Protein AF-A0A6G8FZP2-F1 (afdb_monomer)

Nearest PDB structures (foldseek):
  4nk6-assembly1_A  TM=7.326E-01  e=4.010E-02  Pseudomonas syringae pv. tomato str. DC3000
  4z05-assembly2_B  TM=4.486E-01  e=4.907E-02  Caldicellulosiruptor bescii DSM 6725
  1idk-assembly1_A  TM=5.164E-01  e=2.595E-01  Aspergillus niger
  6tgf-assembly1_E  TM=3.340E-01  e=4.845E+00  Pantoea stewartii subsp. stewartii DC283

Radius of gyration: 15.47 Å; Cα contacts (8 Å, |Δi|>4): 690; chains: 1; bounding box: 37×32×40 Å

pLDDT: mean 96.58, std 5.43, range [53.56, 98.94]

Solvent-accessible surface area (backbone atoms only — not comparable to full-atom values): 9073 Å² total; per-residue (Å²): 122,64,74,40,78,40,70,60,58,71,40,76,49,63,75,45,75,48,94,33,21,36,35,36,44,21,32,46,29,38,40,35,43,30,37,27,15,22,40,36,39,44,30,20,33,43,35,37,41,26,56,22,42,23,36,66,22,52,57,36,29,29,33,36,29,19,81,74,88,33,69,17,30,49,34,37,40,33,44,28,43,35,33,57,68,46,48,52,97,91,37,64,30,26,46,30,35,35,25,10,34,46,34,38,39,41,32,55,24,39,31,38,52,51,74,64,53,96,36,34,45,20,32,33,30,39,37,73,30,58,87,27,32,30,48,32,38,40,31,46,27,38,27,25,7,13,29,18,33,33,33,38,30,38,33,38,63,27,39,43,33,47,28,28,39,37,74,40,58,70,75,45,71,39,46,72,35,90,83,36,41,68,50,46,38,74,24,18,32,58,92,74,66,46,79,40,62,47,67,84,32,94

Secondary structure (DSSP, 8-state):
-EEEEE-SSSEEEEEEE-SSEEEE-SSSEEEEEEEES-EEEES-EEEEEES-EEES-SS-SEEEE--SSS-EEEEEEES-EEE-----TT--B-SEEEESEEEEEEES-EEE--S--TTB-EEEEEES-TT-EEEEEEES-EEESSSEEEEESSEESEEEES-EEESS--S-SEEE-TT--EEEES-EETTT--B--BTTB-

Sequence (202 aa):
MSDLTISGSNVTVQNVRVSGGILVQGSNVTIDHVTAQNVSISSASHVTVRYSDLGGGTEDAIHVTSDRGSMVRDVELRSNYLHDPRPSSDAHYDGTQVRGVDGLTIACSVYDGGPYRSQLNAAIYLEDANGGNSNVTIERNWLLGYGFPIFIDPSSNTTVTGNRLGGDIHWDTCYPNPKSTFRSSGNVWDATGKHVDLCGMG

Mean predicted aligned error: 2.8 Å

Structure (mmCIF, N/CA/C/O backbone):
data_AF-A0A6G8FZP2-F1
#
_entry.id   AF-A0A6G8FZP2-F1
#
loop_
_atom_site.group_PDB
_atom_site.id
_atom_site.type_symbol
_atom_site.label_atom_id
_atom_site.label_alt_id
_atom_site.label_comp_id
_atom_site.label_asym_id
_atom_site.label_entity_id
_atom_site.label_seq_id
_atom_site.pdbx_PDB_ins_code
_atom_site.Cartn_x
_atom_site.Cartn_y
_atom_site.Cartn_z
_atom_site.occupancy
_atom_site.B_iso_or_equiv
_atom_site.auth_seq_id
_atom_site.auth_comp_id
_atom_site.auth_asym_id
_atom_site.auth_atom_id
_atom_site.pdbx_PDB_model_num
ATOM 1 N N . MET A 1 1 ? 13.723 -10.735 -3.908 1.00 57.62 1 MET A N 1
ATOM 2 C CA . MET A 1 1 ? 14.284 -10.687 -5.296 1.00 57.62 1 MET A CA 1
ATOM 3 C C . MET A 1 1 ? 13.134 -10.505 -6.274 1.00 57.62 1 MET A C 1
ATOM 5 O O . MET A 1 1 ? 12.144 -11.215 -6.146 1.00 57.62 1 MET A O 1
ATOM 9 N N . SER A 1 2 ? 13.247 -9.567 -7.218 1.00 75.81 2 SER A N 1
ATOM 10 C CA . SER A 1 2 ? 12.225 -9.350 -8.247 1.00 75.81 2 SER A CA 1
ATOM 11 C C . SER A 1 2 ? 12.448 -10.258 -9.458 1.00 75.81 2 SER A C 1
ATOM 13 O O . SER A 1 2 ? 13.563 -10.368 -9.968 1.00 75.81 2 SER A O 1
ATOM 15 N N . ASP A 1 3 ? 11.368 -10.864 -9.946 1.00 92.06 3 ASP A N 1
ATOM 16 C CA . ASP A 1 3 ? 11.366 -11.677 -11.169 1.00 92.06 3 ASP A CA 1
ATOM 17 C C . ASP A 1 3 ? 11.038 -10.825 -12.405 1.00 92.06 3 ASP A C 1
ATOM 19 O O . ASP A 1 3 ? 11.405 -11.168 -13.529 1.00 92.06 3 ASP A O 1
ATOM 23 N N . LEU A 1 4 ? 10.372 -9.684 -12.201 1.00 97.50 4 LEU A N 1
ATOM 24 C CA . LEU A 1 4 ? 10.090 -8.691 -13.232 1.00 97.50 4 LEU A CA 1
ATOM 25 C C . LEU A 1 4 ? 10.596 -7.319 -12.785 1.00 97.50 4 LEU A C 1
ATOM 27 O O . LEU A 1 4 ? 10.241 -6.839 -11.713 1.00 97.50 4 LEU A O 1
ATOM 31 N N . THR A 1 5 ? 11.387 -6.658 -13.631 1.00 98.38 5 THR A N 1
ATOM 32 C CA . THR A 1 5 ? 11.809 -5.265 -13.427 1.00 98.38 5 THR A CA 1
ATOM 33 C C . THR A 1 5 ? 11.298 -4.390 -14.570 1.00 98.38 5 THR A C 1
ATOM 35 O O . THR A 1 5 ? 11.588 -4.649 -15.736 1.00 98.38 5 THR A O 1
ATOM 38 N N . ILE A 1 6 ? 10.557 -3.337 -14.229 1.00 98.44 6 ILE A N 1
ATOM 39 C CA . ILE A 1 6 ? 9.982 -2.346 -15.140 1.00 98.44 6 ILE A CA 1
ATOM 40 C C . ILE A 1 6 ? 10.785 -1.048 -15.010 1.00 98.44 6 ILE A C 1
ATOM 42 O O . ILE A 1 6 ? 10.491 -0.193 -14.175 1.00 98.44 6 ILE A O 1
ATOM 46 N N . SER A 1 7 ? 11.827 -0.907 -15.828 1.00 97.62 7 SER A N 1
ATOM 47 C CA . SER A 1 7 ? 12.690 0.284 -15.847 1.00 97.62 7 SER A CA 1
ATOM 48 C C . SER A 1 7 ? 12.251 1.358 -16.848 1.00 97.62 7 SER A C 1
ATOM 50 O O . SER A 1 7 ? 12.651 2.513 -16.718 1.00 97.62 7 SER A O 1
ATOM 52 N N . GLY A 1 8 ? 11.441 0.993 -17.845 1.00 97.06 8 GLY A N 1
ATOM 53 C CA . GLY A 1 8 ? 10.885 1.918 -18.834 1.00 97.06 8 GLY A CA 1
ATOM 54 C C . GLY A 1 8 ? 9.588 2.580 -18.367 1.00 97.06 8 GLY A C 1
ATOM 55 O O . GLY A 1 8 ? 8.878 2.043 -17.519 1.00 97.06 8 GLY A O 1
ATOM 56 N N . SER A 1 9 ? 9.268 3.730 -18.958 1.00 98.00 9 SER A N 1
ATOM 57 C CA . SER A 1 9 ? 8.015 4.451 -18.707 1.00 98.00 9 SER A CA 1
ATOM 58 C C . SER A 1 9 ? 6.908 4.057 -19.691 1.00 98.00 9 SER A C 1
ATOM 60 O O . SER A 1 9 ? 7.201 3.610 -20.800 1.00 98.00 9 SER A O 1
ATOM 62 N N . ASN A 1 10 ? 5.646 4.311 -19.330 1.00 98.56 10 ASN A N 1
ATOM 63 C CA . ASN A 1 10 ? 4.453 3.987 -20.133 1.00 98.56 10 ASN A CA 1
ATOM 64 C C . ASN A 1 10 ? 4.283 2.476 -20.354 1.00 98.56 10 ASN A C 1
ATOM 66 O O . ASN A 1 10 ? 4.025 2.014 -21.467 1.00 98.56 10 ASN A O 1
ATOM 70 N N . VAL A 1 11 ? 4.467 1.700 -19.287 1.00 98.75 11 VAL A N 1
ATOM 71 C CA . VAL A 1 11 ? 4.363 0.238 -19.318 1.00 98.75 11 VAL A CA 1
ATOM 72 C C . VAL A 1 11 ? 3.059 -0.196 -18.670 1.00 98.75 11 VAL A C 1
ATOM 74 O O . VAL A 1 11 ? 2.709 0.252 -17.584 1.00 98.75 11 VAL A O 1
ATOM 77 N N . THR A 1 12 ? 2.349 -1.111 -19.320 1.00 98.81 12 THR A N 1
ATOM 78 C CA . THR A 1 12 ? 1.220 -1.821 -18.716 1.00 98.81 12 THR A CA 1
ATOM 79 C C . THR A 1 12 ? 1.554 -3.300 -18.614 1.00 98.81 12 THR A C 1
ATOM 81 O O . THR A 1 12 ? 1.929 -3.924 -19.605 1.00 98.81 12 THR A O 1
ATOM 84 N N . VAL A 1 13 ? 1.406 -3.856 -17.415 1.00 98.69 13 VAL A N 1
ATOM 85 C CA . VAL A 1 13 ? 1.473 -5.292 -17.139 1.00 98.69 13 VAL A CA 1
ATOM 86 C C . VAL A 1 13 ? 0.084 -5.721 -16.700 1.00 98.69 13 VAL A C 1
ATOM 88 O O . VAL A 1 13 ? -0.424 -5.219 -15.698 1.00 98.69 13 VAL A O 1
ATOM 91 N N . GLN A 1 14 ? -0.549 -6.606 -17.470 1.00 98.81 14 GLN A N 1
ATOM 92 C CA . GLN A 1 14 ? -1.955 -6.930 -17.258 1.00 98.81 14 GLN A CA 1
ATOM 93 C C . GLN A 1 14 ? -2.277 -8.398 -17.526 1.00 98.81 14 GLN A C 1
ATOM 95 O O . GLN A 1 14 ? -1.770 -8.959 -18.495 1.00 98.81 14 GLN A O 1
ATOM 100 N N . ASN A 1 15 ? -3.165 -8.985 -16.715 1.00 98.69 15 ASN A N 1
ATOM 101 C CA . ASN A 1 15 ? -3.681 -10.352 -16.878 1.00 98.69 15 ASN A CA 1
ATOM 102 C C . ASN A 1 15 ? -2.576 -11.421 -16.899 1.00 98.69 15 ASN A C 1
ATOM 104 O O . ASN A 1 15 ? -2.593 -12.343 -17.718 1.00 98.69 15 ASN A O 1
ATOM 108 N N . VAL A 1 16 ? -1.589 -11.284 -16.015 1.00 98.50 16 VAL A N 1
ATOM 109 C CA . VAL A 1 16 ? -0.446 -12.202 -15.936 1.00 98.50 16 VAL A CA 1
ATOM 110 C C . VAL A 1 16 ? -0.174 -12.641 -14.506 1.00 98.50 16 VAL A C 1
ATOM 112 O O . VAL A 1 16 ? -0.551 -11.983 -13.539 1.00 98.50 16 VAL A O 1
ATOM 115 N N . ARG A 1 17 ? 0.547 -13.755 -14.386 1.00 98.56 17 ARG A N 1
ATOM 116 C CA . ARG A 1 17 ? 1.154 -14.200 -13.136 1.00 98.56 17 ARG A CA 1
ATOM 117 C C . ARG A 1 17 ? 2.662 -14.000 -13.211 1.00 98.56 17 ARG A C 1
ATOM 119 O O . ARG A 1 17 ? 3.297 -14.497 -14.138 1.00 98.56 17 ARG A O 1
ATOM 126 N N . VAL A 1 18 ? 3.224 -13.329 -12.215 1.00 98.25 18 VAL A N 1
ATOM 127 C CA . VAL A 1 18 ? 4.666 -13.237 -11.971 1.00 98.25 18 VAL A CA 1
ATOM 128 C C . VAL A 1 18 ? 4.991 -14.166 -10.800 1.00 98.25 18 VAL A C 1
ATOM 130 O O . VAL A 1 18 ? 4.286 -14.168 -9.795 1.00 98.25 18 VAL A O 1
ATOM 133 N N . SER A 1 19 ? 6.002 -15.027 -10.940 1.00 95.94 19 SER A N 1
ATOM 134 C CA . SER A 1 19 ? 6.338 -16.034 -9.917 1.00 95.94 19 SER A CA 1
ATOM 135 C C . SER A 1 19 ? 6.866 -15.429 -8.614 1.00 95.94 19 SER A C 1
ATOM 137 O O . SER A 1 19 ? 6.617 -15.993 -7.547 1.00 95.94 19 SER A O 1
ATOM 139 N N . GLY A 1 20 ? 7.561 -14.299 -8.716 1.00 96.50 20 GLY A N 1
ATOM 140 C CA . GLY A 1 20 ? 8.153 -13.549 -7.613 1.00 96.50 20 GLY A CA 1
ATOM 141 C C . GLY A 1 20 ? 7.637 -12.113 -7.543 1.00 96.50 20 GLY A C 1
ATOM 142 O O . GLY A 1 20 ? 6.469 -11.840 -7.831 1.00 96.50 20 GLY A O 1
ATOM 143 N N . GLY A 1 21 ? 8.521 -11.198 -7.143 1.00 97.94 21 GLY A N 1
ATOM 144 C CA . GLY A 1 21 ? 8.208 -9.777 -7.008 1.00 97.94 21 GLY A CA 1
ATOM 145 C C . GLY A 1 21 ? 8.302 -8.989 -8.315 1.00 97.94 21 GLY A C 1
ATOM 146 O O . GLY A 1 21 ? 9.025 -9.365 -9.245 1.00 97.94 21 GLY A O 1
ATOM 147 N N . ILE A 1 22 ? 7.609 -7.855 -8.360 1.00 98.69 22 ILE A N 1
ATOM 148 C CA . ILE A 1 22 ? 7.694 -6.865 -9.438 1.00 98.69 22 ILE A CA 1
ATOM 149 C C . ILE A 1 22 ? 8.390 -5.618 -8.903 1.00 98.69 22 ILE A C 1
ATOM 151 O O . ILE A 1 22 ? 7.957 -5.053 -7.908 1.00 98.69 22 ILE A O 1
ATOM 155 N N . LEU A 1 23 ? 9.433 -5.151 -9.583 1.00 98.69 23 LEU A N 1
ATOM 156 C CA . LEU A 1 23 ? 10.110 -3.892 -9.278 1.00 98.69 23 LEU A CA 1
ATOM 157 C C . LEU A 1 23 ? 9.782 -2.844 -10.344 1.00 98.69 23 LEU A C 1
ATOM 159 O O . LEU A 1 23 ? 10.116 -3.019 -11.513 1.00 98.69 23 LEU A O 1
ATOM 163 N N . VAL A 1 24 ? 9.174 -1.736 -9.938 1.00 98.69 24 VAL A N 1
ATOM 164 C CA . VAL A 1 24 ? 8.838 -0.586 -10.780 1.00 98.69 24 VAL A CA 1
ATOM 165 C C . VAL A 1 24 ? 9.825 0.545 -10.525 1.00 98.69 24 VAL A C 1
ATOM 167 O O . VAL A 1 24 ? 9.985 1.002 -9.396 1.00 98.69 24 VAL A O 1
ATOM 170 N N . GLN A 1 25 ? 10.478 1.003 -11.589 1.00 98.06 25 GLN A N 1
ATOM 171 C CA . GLN A 1 25 ? 11.430 2.118 -11.570 1.00 98.06 25 GLN A CA 1
ATOM 172 C C . GLN A 1 25 ? 11.103 3.195 -12.615 1.00 98.06 25 GLN A C 1
ATOM 174 O O . GLN A 1 25 ? 11.555 4.329 -12.481 1.00 98.06 25 GLN A O 1
ATOM 179 N N . GLY A 1 26 ? 10.360 2.844 -13.669 1.00 97.25 26 GLY A N 1
ATOM 180 C CA . GLY A 1 26 ? 9.858 3.797 -14.660 1.00 97.25 26 GLY A CA 1
ATOM 181 C C . GLY A 1 26 ? 8.553 4.472 -14.231 1.00 97.25 26 GLY A C 1
ATOM 182 O O . GLY A 1 26 ? 7.889 4.027 -13.298 1.00 97.25 26 GLY A O 1
ATOM 183 N N . SER A 1 27 ? 8.169 5.535 -14.938 1.00 97.19 27 SER A N 1
ATOM 184 C CA . SER A 1 27 ? 6.954 6.314 -14.648 1.00 97.19 27 SER A CA 1
ATOM 185 C C . SER A 1 27 ? 5.792 5.958 -15.579 1.00 97.19 27 SER A C 1
ATOM 187 O O . SER A 1 27 ? 6.005 5.401 -16.654 1.00 97.19 27 SER A O 1
ATOM 189 N N . ASN A 1 28 ? 4.559 6.324 -15.223 1.00 98.69 28 ASN A N 1
ATOM 190 C CA . ASN A 1 28 ? 3.349 5.972 -15.984 1.00 98.69 28 ASN A CA 1
ATOM 191 C C . ASN A 1 28 ? 3.227 4.449 -16.150 1.00 98.69 28 ASN A C 1
ATOM 193 O O . ASN A 1 28 ? 3.160 3.931 -17.268 1.00 98.69 28 ASN A O 1
ATOM 197 N N . VAL A 1 29 ? 3.295 3.724 -15.036 1.00 98.88 29 VAL A N 1
ATOM 198 C CA . VAL A 1 29 ? 3.240 2.259 -15.030 1.00 98.88 29 VAL A CA 1
ATOM 199 C C . VAL A 1 29 ? 1.905 1.803 -14.472 1.00 98.88 29 VAL A C 1
ATOM 201 O O . VAL A 1 29 ? 1.447 2.290 -13.444 1.00 98.88 29 VAL A O 1
ATOM 204 N N . THR A 1 30 ? 1.280 0.843 -15.141 1.00 98.94 30 THR A N 1
ATOM 205 C CA . THR A 1 30 ? 0.046 0.212 -14.674 1.00 98.94 30 THR A CA 1
ATOM 206 C C . THR A 1 30 ? 0.267 -1.284 -14.489 1.00 98.94 30 THR A C 1
ATOM 208 O O . THR A 1 30 ? 0.642 -1.980 -15.430 1.00 98.94 30 THR A O 1
ATOM 211 N N . ILE A 1 31 ? 0.016 -1.771 -13.278 1.00 98.88 31 ILE A N 1
ATOM 212 C CA . ILE A 1 31 ? -0.070 -3.188 -12.918 1.00 98.88 31 ILE A CA 1
ATOM 213 C C . ILE A 1 31 ? -1.548 -3.472 -12.647 1.00 98.88 31 ILE A C 1
ATOM 215 O O . ILE A 1 31 ? -2.142 -2.865 -11.756 1.00 98.88 31 ILE A O 1
ATOM 219 N N . ASP A 1 32 ? -2.165 -4.331 -13.454 1.00 98.88 32 ASP A N 1
ATOM 220 C CA . ASP A 1 32 ? -3.622 -4.488 -13.482 1.00 98.88 32 ASP A CA 1
ATOM 221 C C . ASP A 1 32 ? -4.027 -5.959 -13.640 1.00 98.88 32 ASP A C 1
ATOM 223 O O . ASP A 1 32 ? -3.639 -6.602 -14.609 1.00 98.88 32 ASP A O 1
ATOM 227 N N . HIS A 1 33 ? -4.815 -6.515 -12.718 1.00 98.88 33 HIS A N 1
ATOM 228 C CA . HIS A 1 33 ? -5.169 -7.946 -12.737 1.00 98.88 33 HIS A CA 1
ATOM 229 C C . HIS A 1 33 ? -3.929 -8.860 -12.787 1.00 98.88 33 HIS A C 1
ATOM 231 O O . HIS A 1 33 ? -3.808 -9.737 -13.648 1.00 98.88 33 HIS A O 1
ATOM 237 N N . VAL A 1 34 ? -2.971 -8.617 -11.891 1.00 98.88 34 VAL A N 1
ATOM 238 C CA . VAL A 1 34 ? -1.732 -9.397 -11.794 1.00 98.88 34 VAL A CA 1
ATOM 239 C C . VAL A 1 34 ? -1.716 -10.215 -10.511 1.00 98.88 34 VAL A C 1
ATOM 241 O O . VAL A 1 34 ? -2.086 -9.717 -9.454 1.00 98.88 34 VAL A O 1
ATOM 244 N N . THR A 1 35 ? -1.236 -11.454 -10.598 1.00 98.88 35 THR A N 1
ATOM 245 C CA . THR A 1 35 ? -0.842 -12.234 -9.417 1.00 98.88 35 THR A CA 1
ATOM 246 C C . THR A 1 35 ? 0.674 -12.187 -9.260 1.00 98.88 35 THR A C 1
ATOM 248 O O . THR A 1 35 ? 1.386 -12.542 -10.202 1.00 98.88 35 THR A O 1
ATOM 251 N N . ALA A 1 36 ? 1.172 -11.782 -8.095 1.00 98.69 36 ALA A N 1
ATOM 252 C CA . ALA A 1 36 ? 2.602 -11.722 -7.781 1.00 98.69 36 ALA A CA 1
ATOM 253 C C . ALA A 1 36 ? 2.844 -11.949 -6.279 1.00 98.69 36 ALA A C 1
ATOM 255 O O . ALA A 1 36 ? 1.898 -12.028 -5.502 1.00 98.69 36 ALA A O 1
ATOM 256 N N . GLN A 1 37 ? 4.104 -12.057 -5.855 1.00 98.19 37 GLN A N 1
ATOM 257 C CA . GLN A 1 37 ? 4.420 -12.111 -4.419 1.00 98.19 37 GLN A CA 1
ATOM 258 C C . GLN A 1 37 ? 4.375 -10.727 -3.770 1.00 98.19 37 GLN A C 1
ATOM 260 O O . GLN A 1 37 ? 3.868 -10.579 -2.662 1.00 98.19 37 GLN A O 1
ATOM 265 N N . ASN A 1 38 ? 4.911 -9.725 -4.467 1.00 98.50 38 ASN A N 1
ATOM 266 C CA . ASN A 1 38 ? 4.977 -8.346 -4.011 1.00 98.50 38 ASN A CA 1
ATOM 267 C C . ASN A 1 38 ? 5.199 -7.369 -5.175 1.00 98.50 38 ASN A C 1
ATOM 269 O O . ASN A 1 38 ? 5.587 -7.765 -6.280 1.00 98.50 38 ASN A O 1
ATOM 273 N N . VAL A 1 39 ? 4.986 -6.080 -4.912 1.00 98.81 39 VAL A N 1
ATOM 274 C CA . VAL A 1 39 ? 5.312 -4.971 -5.816 1.00 98.81 39 VAL A CA 1
ATOM 275 C C . VAL A 1 39 ? 6.158 -3.934 -5.080 1.00 98.81 39 VAL A C 1
ATOM 277 O O . VAL A 1 39 ? 5.721 -3.349 -4.098 1.00 98.81 39 VAL A O 1
ATOM 280 N N . SER A 1 40 ? 7.345 -3.635 -5.593 1.00 98.69 40 SER A N 1
ATOM 281 C CA . SER A 1 40 ? 8.180 -2.532 -5.118 1.00 98.69 40 SER A CA 1
ATOM 282 C C . SER A 1 40 ? 8.153 -1.376 -6.115 1.00 98.69 40 SER A C 1
ATOM 284 O O . SER A 1 40 ? 8.372 -1.579 -7.306 1.00 98.69 40 SER A O 1
ATOM 286 N N . ILE A 1 41 ? 7.924 -0.155 -5.642 1.00 98.81 41 ILE A N 1
ATOM 287 C CA . ILE A 1 41 ? 7.926 1.085 -6.421 1.00 98.81 41 ILE A CA 1
ATOM 288 C C . ILE A 1 41 ? 9.090 1.935 -5.917 1.00 98.81 41 ILE A C 1
ATOM 290 O O . ILE A 1 41 ? 9.040 2.458 -4.809 1.00 98.81 41 ILE A O 1
ATOM 294 N N . SER A 1 42 ? 10.141 2.063 -6.724 1.00 98.56 42 SER A N 1
ATOM 295 C CA . SER A 1 42 ? 11.393 2.732 -6.355 1.00 98.56 42 SER A CA 1
ATOM 296 C C . SER A 1 42 ? 11.585 3.986 -7.202 1.00 98.56 42 SER A C 1
ATOM 298 O O . SER A 1 42 ? 11.858 3.905 -8.403 1.00 98.56 42 SER A O 1
ATOM 300 N N . SER A 1 43 ? 11.426 5.156 -6.574 1.00 98.25 43 SER A N 1
ATOM 301 C CA . SER A 1 43 ? 11.663 6.480 -7.171 1.00 98.25 43 SER A CA 1
ATOM 302 C C . SER A 1 43 ? 10.910 6.757 -8.490 1.00 98.25 43 SER A C 1
ATOM 304 O O . SER A 1 43 ? 11.320 7.613 -9.278 1.00 98.25 43 SER A O 1
ATOM 306 N N . ALA A 1 44 ? 9.793 6.062 -8.716 1.00 98.31 44 ALA A N 1
ATOM 307 C CA . ALA A 1 44 ? 8.916 6.184 -9.882 1.00 98.31 44 ALA A CA 1
ATOM 308 C C . ALA A 1 44 ? 7.790 7.216 -9.672 1.00 98.31 44 ALA A C 1
ATOM 310 O O . ALA A 1 44 ? 7.556 7.689 -8.562 1.00 98.31 44 ALA A O 1
ATOM 311 N N . SER A 1 45 ? 7.052 7.577 -10.724 1.00 98.44 45 SER A N 1
ATOM 312 C CA . SER A 1 45 ? 5.863 8.438 -10.588 1.00 98.44 45 SER A CA 1
ATOM 313 C C . SER A 1 45 ? 4.711 7.979 -11.473 1.00 98.44 45 SER A C 1
ATOM 315 O O . SER A 1 45 ? 4.957 7.383 -12.522 1.00 98.44 45 SER A O 1
ATOM 317 N N . HIS A 1 46 ? 3.471 8.308 -11.104 1.00 98.75 46 HIS A N 1
ATOM 318 C CA . HIS A 1 46 ? 2.267 7.916 -11.848 1.00 98.75 46 HIS A CA 1
ATOM 319 C C . HIS A 1 46 ? 2.166 6.390 -11.981 1.00 98.75 46 HIS A C 1
ATOM 321 O O . HIS A 1 46 ? 2.137 5.842 -13.086 1.00 98.75 46 HIS A O 1
ATOM 327 N N . VAL A 1 47 ? 2.209 5.693 -10.845 1.00 98.94 47 VAL A N 1
ATOM 328 C CA . VAL A 1 47 ? 2.136 4.227 -10.803 1.00 98.94 47 VAL A CA 1
ATOM 329 C C . VAL A 1 47 ? 0.783 3.804 -10.260 1.00 98.94 47 VAL A C 1
ATOM 331 O O . VAL A 1 47 ? 0.400 4.193 -9.161 1.00 98.94 47 VAL A O 1
ATOM 334 N N . THR A 1 48 ? 0.080 2.965 -11.011 1.00 98.94 48 THR A N 1
ATOM 335 C CA . THR A 1 48 ? -1.178 2.358 -10.577 1.00 98.94 48 THR A CA 1
ATOM 336 C C . THR A 1 48 ? -0.986 0.860 -10.393 1.00 98.94 48 THR A C 1
ATOM 338 O O . THR A 1 48 ? -0.571 0.173 -11.326 1.00 98.94 48 THR A O 1
ATOM 341 N N . VAL A 1 49 ? -1.341 0.344 -9.220 1.00 98.94 49 VAL A N 1
ATOM 342 C CA . VAL A 1 49 ? -1.462 -1.091 -8.941 1.00 98.94 49 VAL A CA 1
ATOM 343 C C . VAL A 1 49 ? -2.910 -1.368 -8.582 1.00 98.94 49 VAL A C 1
ATOM 345 O O . VAL A 1 49 ? -3.405 -0.848 -7.577 1.00 98.94 49 VAL A O 1
ATOM 348 N N . ARG A 1 50 ? -3.608 -2.159 -9.398 1.00 98.94 50 ARG A N 1
ATOM 349 C CA . ARG A 1 50 ? -5.029 -2.421 -9.176 1.00 98.94 50 ARG A CA 1
ATOM 350 C C . ARG A 1 50 ? -5.482 -3.832 -9.503 1.00 98.94 50 ARG A C 1
ATOM 352 O O . ARG A 1 50 ? -4.875 -4.509 -10.334 1.00 98.94 50 ARG A O 1
ATOM 359 N N . TYR A 1 51 ? -6.575 -4.249 -8.863 1.00 98.88 51 TYR A N 1
ATOM 360 C CA . TYR A 1 51 ? -7.209 -5.560 -9.068 1.00 98.88 51 TYR A CA 1
ATOM 361 C C . TYR A 1 51 ? -6.219 -6.729 -8.978 1.00 98.88 51 TYR A C 1
ATOM 363 O O . TYR A 1 51 ? -6.393 -7.744 -9.646 1.00 98.88 51 TYR A O 1
ATOM 371 N N . SER A 1 52 ? -5.142 -6.555 -8.212 1.00 98.88 52 SER A N 1
ATOM 372 C CA . SER A 1 52 ? -4.023 -7.489 -8.167 1.00 98.88 52 SER A CA 1
ATOM 373 C C . SER A 1 52 ? -4.046 -8.313 -6.887 1.00 98.88 52 SER A C 1
ATOM 375 O O . SER A 1 52 ? -4.502 -7.851 -5.841 1.00 98.88 52 SER A O 1
ATOM 377 N N . ASP A 1 53 ? -3.557 -9.538 -7.011 1.00 98.88 53 ASP A N 1
ATOM 378 C CA . ASP A 1 53 ? -3.491 -10.547 -5.962 1.00 98.88 53 ASP A CA 1
ATOM 379 C C . ASP A 1 53 ? -2.026 -10.730 -5.543 1.00 98.88 53 ASP A C 1
ATOM 381 O O . ASP A 1 53 ? -1.201 -11.220 -6.323 1.00 98.88 53 ASP A O 1
ATOM 385 N N . LEU A 1 54 ? -1.682 -10.235 -4.357 1.00 98.81 54 LEU A N 1
ATOM 386 C CA . LEU A 1 54 ? -0.316 -10.121 -3.859 1.00 98.81 54 LEU A CA 1
ATOM 387 C C . LEU A 1 54 ? -0.165 -10.958 -2.590 1.00 98.81 54 LEU A C 1
ATOM 389 O O . LEU A 1 54 ? -0.686 -10.594 -1.537 1.00 98.81 54 LEU A O 1
ATOM 393 N N . GLY A 1 55 ? 0.563 -12.070 -2.661 1.00 97.25 55 GLY A N 1
ATOM 394 C CA . GLY A 1 55 ? 0.668 -12.936 -1.492 1.00 97.25 55 GLY A CA 1
ATOM 395 C C . GLY A 1 55 ? 1.726 -14.022 -1.548 1.00 97.25 55 GLY A C 1
ATOM 396 O O . GLY A 1 55 ? 2.325 -14.321 -2.584 1.00 97.25 55 GLY A O 1
ATOM 397 N N . GLY A 1 56 ? 1.981 -14.623 -0.384 1.00 95.00 56 GLY A N 1
ATOM 398 C CA . GLY A 1 56 ? 2.973 -15.687 -0.218 1.00 95.00 56 GLY A CA 1
ATOM 399 C C . GLY A 1 56 ? 4.436 -15.227 -0.260 1.00 95.00 56 GLY A C 1
ATOM 400 O O . GLY A 1 56 ? 5.323 -16.083 -0.231 1.00 95.00 56 GLY A O 1
ATOM 401 N N . GLY A 1 57 ? 4.687 -13.916 -0.331 1.00 93.94 57 GLY A N 1
ATOM 402 C CA . GLY A 1 57 ? 6.018 -13.308 -0.314 1.00 93.94 57 GLY A CA 1
ATOM 403 C C . GLY A 1 57 ? 6.636 -13.211 1.086 1.00 93.94 57 GLY A C 1
ATOM 404 O O . GLY A 1 57 ? 5.945 -13.277 2.104 1.00 93.94 57 GLY A O 1
ATOM 405 N N . THR A 1 58 ? 7.961 -13.061 1.130 1.00 95.12 58 THR A N 1
ATOM 406 C CA . THR A 1 58 ? 8.746 -12.867 2.367 1.00 95.12 58 THR A CA 1
ATOM 407 C C . THR A 1 58 ? 9.041 -11.394 2.674 1.00 95.12 58 THR A C 1
ATOM 409 O O . THR A 1 58 ? 9.535 -11.092 3.753 1.00 95.12 58 THR A O 1
ATOM 412 N N . GLU A 1 59 ? 8.803 -10.510 1.706 1.00 95.38 59 GLU A N 1
ATOM 413 C CA . GLU A 1 59 ? 8.971 -9.051 1.773 1.00 95.38 59 GLU A CA 1
ATOM 414 C C . GLU A 1 59 ? 7.585 -8.391 1.918 1.00 95.38 59 GLU A C 1
ATOM 416 O O . GLU A 1 59 ? 6.578 -9.082 1.750 1.00 95.38 59 GLU A O 1
ATOM 421 N N . ASP A 1 60 ? 7.522 -7.082 2.184 1.00 98.12 60 ASP A N 1
ATOM 422 C CA . ASP A 1 60 ? 6.260 -6.322 2.174 1.00 98.12 60 ASP A CA 1
ATOM 423 C C . ASP A 1 60 ? 5.491 -6.563 0.870 1.00 98.12 60 ASP A C 1
ATOM 425 O O . ASP A 1 60 ? 6.092 -6.572 -0.212 1.00 98.12 60 ASP A O 1
ATOM 429 N N . ALA A 1 61 ? 4.166 -6.718 0.933 1.00 98.44 61 ALA A N 1
ATOM 430 C CA . ALA A 1 61 ? 3.390 -6.978 -0.283 1.00 98.44 61 ALA A CA 1
ATOM 431 C C . ALA A 1 61 ? 3.439 -5.795 -1.258 1.00 98.44 61 ALA A C 1
ATOM 433 O O . ALA A 1 61 ? 3.528 -5.999 -2.471 1.00 98.44 61 ALA A O 1
ATOM 434 N N . ILE A 1 62 ? 3.423 -4.561 -0.749 1.00 98.88 62 ILE A N 1
ATOM 435 C CA . ILE A 1 62 ? 3.744 -3.372 -1.536 1.00 98.88 62 ILE A CA 1
ATOM 436 C C . ILE A 1 62 ? 4.774 -2.526 -0.790 1.00 98.88 62 ILE A C 1
ATOM 438 O O . ILE A 1 62 ? 4.549 -2.121 0.343 1.00 98.88 62 ILE A O 1
ATOM 442 N N . HIS A 1 63 ? 5.884 -2.204 -1.442 1.00 98.69 63 HIS A N 1
ATOM 443 C CA . HIS A 1 63 ? 6.915 -1.339 -0.875 1.00 98.69 63 HIS A CA 1
ATOM 444 C C . HIS A 1 63 ? 7.102 -0.108 -1.760 1.00 98.69 63 HIS A C 1
ATOM 446 O O . HIS A 1 63 ? 7.497 -0.230 -2.918 1.00 98.69 63 HIS A O 1
ATOM 452 N N . VAL A 1 64 ? 6.826 1.083 -1.242 1.00 98.81 64 VAL A N 1
ATOM 453 C CA . VAL A 1 64 ? 7.006 2.354 -1.953 1.00 98.81 64 VAL A CA 1
ATOM 454 C C . VAL A 1 64 ? 8.190 3.083 -1.343 1.00 98.81 64 VAL A C 1
ATOM 456 O O . VAL A 1 64 ? 8.183 3.351 -0.149 1.00 98.81 64 VAL A O 1
ATOM 459 N N . THR A 1 65 ? 9.202 3.420 -2.138 1.00 98.62 65 THR A N 1
ATOM 460 C CA . THR A 1 65 ? 10.424 4.035 -1.613 1.00 98.62 65 THR A CA 1
ATOM 461 C 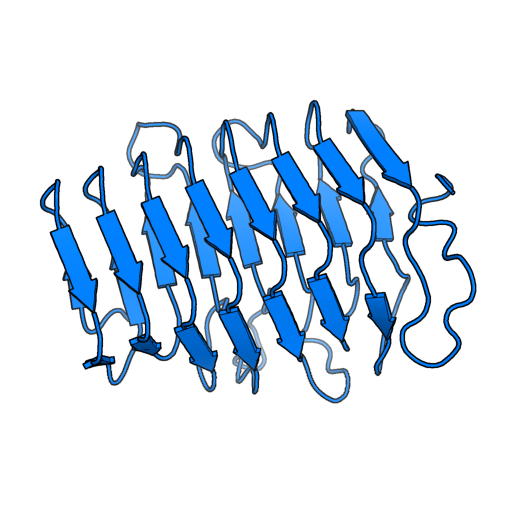C . THR A 1 65 ? 11.041 5.061 -2.557 1.00 98.62 65 THR A C 1
ATOM 463 O O . THR A 1 65 ? 11.088 4.873 -3.773 1.00 98.62 65 THR A O 1
ATOM 466 N N . SER A 1 66 ? 11.530 6.163 -1.993 1.00 98.50 66 SER A N 1
ATOM 467 C CA . SER A 1 66 ? 12.228 7.243 -2.703 1.00 98.50 66 SER A CA 1
ATOM 468 C C . SER A 1 66 ? 13.749 7.133 -2.533 1.00 98.50 66 SER A C 1
ATOM 470 O O . SER A 1 66 ? 14.405 7.978 -1.920 1.00 98.50 66 SER A O 1
ATOM 472 N N . ASP A 1 67 ? 14.335 6.059 -3.052 1.00 97.19 67 ASP A N 1
ATOM 473 C CA . ASP A 1 67 ? 15.712 5.628 -2.776 1.00 97.19 67 ASP A CA 1
ATOM 474 C C . ASP A 1 67 ? 16.719 5.885 -3.914 1.00 97.19 67 ASP A C 1
ATOM 476 O O . ASP A 1 67 ? 17.915 5.644 -3.746 1.00 97.19 67 ASP A O 1
ATOM 480 N N . ARG A 1 68 ? 16.284 6.418 -5.064 1.00 93.69 68 ARG A N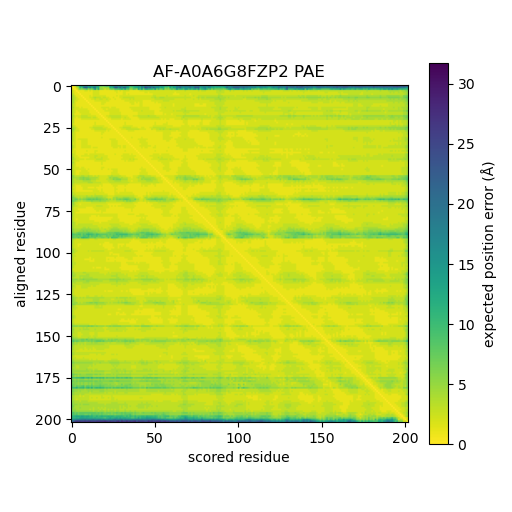 1
ATOM 481 C CA . ARG A 1 68 ? 17.138 6.630 -6.255 1.00 93.69 68 ARG A CA 1
ATOM 482 C C . ARG A 1 68 ? 17.196 8.080 -6.734 1.00 93.69 68 ARG A C 1
ATOM 484 O O . ARG A 1 68 ? 17.353 8.348 -7.922 1.00 93.69 68 ARG A O 1
ATOM 491 N N . GLY A 1 69 ? 17.121 9.026 -5.798 1.00 91.00 69 GLY A N 1
ATOM 492 C CA . GLY A 1 69 ? 17.350 10.453 -6.061 1.00 91.00 69 GLY A CA 1
ATOM 493 C C . GLY A 1 69 ? 16.125 11.232 -6.548 1.00 91.00 69 GLY A C 1
ATOM 494 O O . GLY A 1 69 ? 16.225 12.439 -6.761 1.00 91.00 69 GLY A O 1
ATOM 495 N N . SER A 1 70 ? 14.967 10.580 -6.675 1.00 95.50 70 SER A N 1
ATOM 496 C CA . SER A 1 70 ? 13.676 11.225 -6.922 1.00 95.50 70 SER A CA 1
ATOM 497 C C . SER A 1 70 ? 12.626 10.769 -5.914 1.00 95.50 70 SER A C 1
ATOM 499 O O . SER A 1 70 ? 12.537 9.589 -5.575 1.00 95.50 70 SER A O 1
ATOM 501 N N . MET A 1 71 ? 11.816 11.730 -5.468 1.00 97.81 71 MET A N 1
ATOM 502 C CA . MET A 1 71 ? 10.614 11.472 -4.678 1.00 97.81 71 MET A CA 1
ATOM 503 C C . MET A 1 71 ? 9.581 10.733 -5.537 1.00 97.81 71 MET A C 1
ATOM 505 O O . MET A 1 71 ? 9.302 11.171 -6.660 1.00 97.81 71 MET A O 1
ATOM 509 N N . VAL A 1 72 ? 9.014 9.652 -5.003 1.00 98.75 72 VAL A N 1
ATOM 510 C CA . VAL A 1 72 ? 7.873 8.946 -5.586 1.00 98.75 72 VAL A CA 1
ATOM 511 C C . VAL A 1 72 ? 6.657 9.861 -5.576 1.00 98.75 72 VAL A C 1
ATOM 513 O O . VAL A 1 72 ? 6.406 10.547 -4.586 1.00 98.75 72 VAL A O 1
ATOM 516 N N . ARG A 1 73 ? 5.901 9.881 -6.677 1.00 98.69 73 ARG A N 1
ATOM 517 C CA . ARG A 1 73 ? 4.714 10.735 -6.806 1.00 98.69 73 ARG A CA 1
ATOM 518 C C . ARG A 1 73 ? 3.544 10.049 -7.475 1.00 98.69 73 ARG A C 1
ATOM 520 O O . ARG A 1 73 ? 3.745 9.211 -8.353 1.00 98.69 73 ARG A O 1
ATOM 527 N N . ASP A 1 74 ? 2.347 10.476 -7.102 1.00 98.75 74 ASP A N 1
ATOM 528 C CA . ASP A 1 74 ? 1.093 10.140 -7.778 1.00 98.75 74 ASP A CA 1
ATOM 529 C C . ASP A 1 74 ? 0.903 8.622 -7.936 1.00 98.75 74 ASP A C 1
ATOM 531 O O . ASP A 1 74 ? 0.825 8.081 -9.040 1.00 98.75 74 ASP A O 1
ATOM 535 N N . VAL A 1 75 ? 0.889 7.914 -6.807 1.00 98.94 75 VAL A N 1
ATOM 536 C CA . VAL A 1 75 ? 0.693 6.460 -6.758 1.00 98.94 75 VAL A CA 1
ATOM 537 C C . VAL A 1 75 ? -0.750 6.131 -6.382 1.00 98.94 75 VAL A C 1
ATOM 539 O O . VAL A 1 75 ? -1.291 6.672 -5.419 1.00 98.94 75 VAL A O 1
ATOM 542 N N . GLU A 1 76 ? -1.366 5.200 -7.108 1.00 98.94 76 GLU A N 1
ATOM 543 C CA . GLU A 1 76 ? -2.682 4.641 -6.785 1.00 98.94 76 GLU A CA 1
ATOM 544 C C . GLU A 1 76 ? -2.565 3.132 -6.546 1.00 98.94 76 GLU A C 1
ATOM 546 O O . GLU A 1 76 ? -2.237 2.367 -7.452 1.00 98.94 76 GLU A O 1
ATOM 551 N N . LEU A 1 77 ? -2.875 2.694 -5.328 1.00 98.94 77 LEU A N 1
ATOM 552 C CA . LEU A 1 77 ? -3.003 1.293 -4.946 1.00 98.94 77 LEU A CA 1
ATOM 553 C C . LEU A 1 77 ? -4.486 1.023 -4.690 1.00 98.94 77 LEU A C 1
ATOM 555 O O . LEU A 1 77 ? -5.041 1.500 -3.699 1.00 98.94 77 LEU A O 1
ATOM 559 N N . ARG A 1 78 ? -5.166 0.303 -5.588 1.00 98.88 78 ARG A N 1
ATOM 560 C CA . ARG A 1 78 ? -6.624 0.177 -5.508 1.00 98.88 78 ARG A CA 1
ATOM 561 C C . ARG A 1 78 ? -7.178 -1.206 -5.795 1.00 98.88 78 ARG A C 1
ATOM 563 O O . ARG A 1 78 ? -6.878 -1.805 -6.816 1.00 98.88 78 ARG A O 1
ATOM 570 N N . SER A 1 79 ? -8.123 -1.651 -4.970 1.00 98.88 79 SER A N 1
ATOM 571 C CA . SER A 1 79 ? -8.831 -2.918 -5.184 1.00 98.88 79 SER A CA 1
ATOM 572 C C . SER A 1 79 ? -7.893 -4.118 -5.295 1.00 98.88 79 SER A C 1
ATOM 574 O O . SER A 1 79 ? -8.141 -5.022 -6.083 1.00 98.88 79 SER A O 1
ATOM 576 N N . ASN A 1 80 ? -6.817 -4.113 -4.511 1.00 98.94 80 ASN A N 1
ATOM 577 C CA . ASN A 1 80 ? -5.882 -5.228 -4.424 1.00 98.94 80 ASN A CA 1
ATOM 578 C C . ASN A 1 80 ? -6.251 -6.150 -3.256 1.00 98.94 80 ASN A C 1
ATOM 580 O O . ASN A 1 80 ? -6.882 -5.711 -2.290 1.00 98.94 80 ASN A O 1
ATOM 584 N N . TYR A 1 81 ? -5.833 -7.409 -3.339 1.00 98.94 81 TYR A N 1
ATOM 585 C CA . TYR A 1 81 ? -5.870 -8.356 -2.232 1.00 98.94 81 TYR A CA 1
ATOM 586 C C . TYR A 1 81 ? -4.439 -8.697 -1.830 1.00 98.94 81 TYR A C 1
ATOM 588 O O . TYR A 1 81 ? -3.672 -9.196 -2.645 1.00 98.94 81 TYR A O 1
ATOM 596 N N . LEU A 1 82 ? -4.067 -8.354 -0.600 1.00 98.88 82 LEU A N 1
ATOM 597 C CA . LEU A 1 82 ? -2.745 -8.587 -0.034 1.00 98.88 82 LEU A CA 1
ATOM 598 C C . LEU A 1 82 ? -2.892 -9.631 1.067 1.00 98.88 82 LEU A C 1
ATOM 600 O O . LEU A 1 82 ? -3.593 -9.360 2.043 1.00 98.88 82 LEU A O 1
ATOM 604 N N . HIS A 1 83 ? -2.281 -10.804 0.917 1.00 98.62 83 HIS A N 1
ATOM 605 C CA . HIS A 1 83 ? -2.590 -11.939 1.788 1.00 98.62 83 HIS A CA 1
ATOM 606 C C . HIS A 1 83 ? -1.432 -12.922 1.992 1.00 98.62 83 HIS A C 1
ATOM 608 O O . HIS A 1 83 ? -0.407 -12.879 1.313 1.00 98.62 83 HIS A O 1
ATOM 614 N N . ASP A 1 84 ? -1.614 -13.838 2.946 1.00 97.81 84 ASP A N 1
ATOM 615 C CA . ASP A 1 84 ? -0.674 -14.916 3.270 1.00 97.81 84 ASP A CA 1
ATOM 616 C C . ASP A 1 84 ? 0.792 -14.456 3.367 1.00 97.81 84 ASP A C 1
ATOM 618 O O . ASP A 1 84 ? 1.656 -15.028 2.688 1.00 97.81 84 ASP A O 1
ATOM 622 N N . PRO A 1 85 ? 1.116 -13.446 4.200 1.00 97.25 85 PRO A N 1
ATOM 623 C CA . PRO A 1 85 ? 2.504 -13.055 4.410 1.00 97.25 85 PRO A CA 1
ATOM 624 C C . PRO A 1 85 ? 3.353 -14.260 4.824 1.00 97.25 85 PRO A C 1
ATOM 626 O O . PRO A 1 85 ? 2.881 -15.161 5.528 1.00 97.25 85 PRO A O 1
ATOM 629 N N . ARG A 1 86 ? 4.628 -14.292 4.431 1.00 96.56 86 ARG A N 1
ATOM 630 C CA . ARG A 1 86 ? 5.598 -15.321 4.854 1.00 96.56 86 ARG A CA 1
ATOM 631 C C . ARG A 1 86 ? 6.969 -14.725 5.214 1.00 96.56 86 ARG A C 1
ATOM 633 O O . ARG A 1 86 ? 7.974 -15.255 4.745 1.00 96.56 86 ARG A O 1
ATOM 640 N N . PRO A 1 87 ? 7.054 -13.649 6.025 1.00 95.44 87 PRO A N 1
ATOM 641 C CA . PRO A 1 87 ? 8.336 -13.088 6.440 1.00 95.44 87 PRO A CA 1
ATOM 642 C C . PRO A 1 87 ? 9.211 -14.128 7.137 1.00 95.44 87 PRO A C 1
ATOM 644 O O . PRO A 1 87 ? 8.714 -15.021 7.834 1.00 95.44 87 PRO A O 1
ATOM 647 N N . SER A 1 88 ? 10.526 -13.988 6.968 1.00 93.69 88 SER A N 1
ATOM 648 C CA . SER A 1 88 ? 11.501 -14.736 7.759 1.00 93.69 88 SER A CA 1
ATOM 649 C C . SER A 1 88 ? 11.435 -14.324 9.231 1.00 93.69 88 SER A C 1
ATOM 651 O O . SER A 1 88 ? 10.884 -13.286 9.591 1.00 93.69 88 SER A O 1
ATOM 653 N N . SER A 1 89 ? 11.996 -15.148 10.118 1.00 91.75 89 SER A N 1
ATOM 654 C CA . SER A 1 89 ? 11.903 -14.938 11.569 1.00 91.75 89 SER A CA 1
ATOM 655 C C . SER A 1 89 ? 12.521 -13.627 12.062 1.00 91.75 89 SER A C 1
ATOM 657 O O . SER A 1 89 ? 12.136 -13.149 13.126 1.00 91.75 89 SER A O 1
ATOM 659 N N . ASP A 1 90 ? 13.485 -13.092 11.316 1.00 89.62 90 ASP A N 1
ATOM 660 C CA . ASP A 1 90 ? 14.258 -11.879 11.585 1.00 89.62 90 ASP A CA 1
ATOM 661 C C . ASP A 1 90 ? 13.772 -10.648 10.799 1.00 89.62 90 ASP A C 1
ATOM 663 O O . ASP A 1 90 ? 14.335 -9.566 10.959 1.00 89.62 90 ASP A O 1
ATOM 667 N N . ALA A 1 91 ? 12.732 -10.797 9.975 1.00 91.12 91 ALA A N 1
ATOM 668 C CA . ALA A 1 91 ? 12.136 -9.711 9.209 1.00 91.12 91 ALA A CA 1
ATOM 669 C C . ALA A 1 91 ? 10.866 -9.178 9.884 1.00 91.12 91 ALA A C 1
ATOM 671 O O . ALA A 1 91 ? 10.177 -9.894 10.614 1.00 91.12 91 ALA A O 1
ATOM 672 N N . HIS A 1 92 ? 10.531 -7.924 9.594 1.00 92.12 92 HIS A N 1
ATOM 673 C CA . HIS A 1 92 ? 9.156 -7.452 9.719 1.00 92.12 92 HIS A CA 1
ATOM 674 C C . HIS A 1 92 ? 8.481 -7.500 8.345 1.00 92.12 92 HIS A C 1
ATOM 676 O O . HIS A 1 92 ? 9.150 -7.596 7.318 1.00 92.12 92 HIS A O 1
ATOM 682 N N . TYR A 1 93 ? 7.157 -7.475 8.355 1.00 97.81 93 TYR A N 1
ATOM 683 C CA . TYR A 1 93 ? 6.311 -7.414 7.179 1.00 97.81 93 TYR A CA 1
ATOM 684 C C . TYR A 1 93 ? 5.254 -6.347 7.398 1.00 97.81 93 TYR A C 1
ATOM 686 O O . TYR A 1 93 ? 4.520 -6.395 8.395 1.00 97.81 93 TYR A O 1
ATOM 694 N N . ASP A 1 94 ? 5.144 -5.463 6.420 1.00 98.56 94 ASP A N 1
ATOM 695 C CA . ASP A 1 94 ? 4.013 -4.578 6.252 1.00 98.56 94 ASP A CA 1
ATOM 696 C C . ASP A 1 94 ? 3.202 -4.988 5.020 1.00 98.56 94 ASP A C 1
ATOM 698 O O . ASP A 1 94 ? 3.732 -5.439 4.003 1.00 98.56 94 ASP A O 1
ATOM 702 N N . GLY A 1 95 ? 1.884 -4.809 5.073 1.00 98.62 95 GLY A N 1
ATOM 703 C CA . GLY A 1 95 ? 1.077 -4.966 3.865 1.00 98.62 95 GLY A CA 1
ATOM 704 C C . GLY A 1 95 ? 1.478 -3.927 2.813 1.00 98.62 95 GLY A C 1
ATOM 705 O O . GLY A 1 95 ? 1.738 -4.246 1.653 1.00 98.62 95 GLY A O 1
ATOM 706 N N . THR A 1 96 ? 1.576 -2.665 3.223 1.00 98.88 96 THR A N 1
ATOM 707 C CA . THR A 1 96 ? 2.182 -1.596 2.433 1.00 98.88 96 THR A CA 1
ATOM 708 C C . THR A 1 96 ? 3.121 -0.766 3.294 1.00 98.88 96 THR A C 1
ATOM 710 O O . THR A 1 96 ? 2.650 -0.054 4.178 1.00 98.88 96 THR A O 1
ATOM 713 N N . GLN A 1 97 ? 4.420 -0.806 3.001 1.00 98.75 97 GLN A N 1
ATOM 714 C CA . GLN A 1 97 ? 5.402 0.109 3.584 1.00 98.75 97 GLN A CA 1
ATOM 715 C C . GLN A 1 97 ? 5.674 1.267 2.623 1.00 98.75 97 GLN A C 1
ATOM 717 O O . GLN A 1 97 ? 5.837 1.070 1.416 1.00 98.75 97 GLN A O 1
ATOM 722 N N . VAL A 1 98 ? 5.722 2.486 3.155 1.00 98.81 98 VAL A N 1
ATOM 723 C CA . VAL A 1 98 ? 5.933 3.715 2.389 1.00 98.81 98 VAL A CA 1
ATOM 724 C C . VAL A 1 98 ? 7.052 4.526 3.024 1.00 98.81 98 VAL A C 1
ATOM 726 O O . VAL A 1 98 ? 6.958 4.958 4.170 1.00 98.81 98 VAL A O 1
ATOM 729 N N . ARG A 1 99 ? 8.103 4.747 2.242 1.00 98.50 99 ARG A N 1
ATOM 730 C CA . ARG A 1 99 ? 9.342 5.426 2.614 1.00 98.50 99 ARG A CA 1
ATOM 731 C C . ARG A 1 99 ? 9.581 6.570 1.635 1.00 98.50 99 ARG A C 1
ATOM 733 O O . ARG A 1 99 ? 10.353 6.450 0.683 1.00 98.50 99 ARG A O 1
ATOM 740 N N . GLY A 1 100 ? 8.864 7.671 1.829 1.00 98.38 100 GLY A N 1
ATOM 741 C CA . GLY A 1 100 ? 8.957 8.853 0.978 1.00 98.38 100 GLY A CA 1
ATOM 742 C C . GLY A 1 100 ? 8.001 8.796 -0.210 1.00 98.38 100 GLY A C 1
ATOM 743 O O . GLY A 1 100 ? 8.251 8.075 -1.180 1.00 98.38 100 GLY A O 1
ATOM 744 N N . VAL A 1 101 ? 6.932 9.590 -0.156 1.00 98.75 101 VAL A N 1
ATOM 745 C CA . VAL A 1 101 ? 5.976 9.771 -1.257 1.00 98.75 101 VAL A CA 1
ATOM 746 C C . VAL A 1 101 ? 5.299 11.134 -1.165 1.00 98.75 101 VAL A C 1
ATOM 748 O O . VAL A 1 101 ? 5.042 11.628 -0.068 1.00 98.75 101 VAL A O 1
ATOM 751 N N . ASP A 1 102 ? 4.949 11.708 -2.312 1.00 98.75 102 ASP A N 1
ATOM 752 C CA . ASP A 1 102 ? 4.056 12.859 -2.408 1.00 98.75 102 ASP A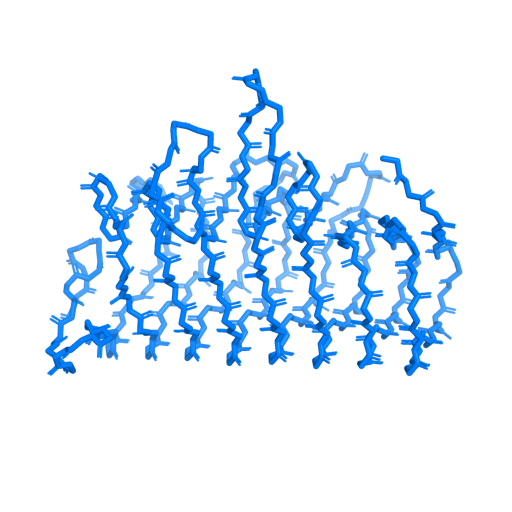 CA 1
ATOM 753 C C . ASP A 1 102 ? 2.892 12.544 -3.358 1.00 98.75 102 ASP A C 1
ATOM 755 O O . ASP A 1 102 ? 3.083 12.423 -4.568 1.00 98.75 102 ASP A O 1
ATOM 759 N N . GLY A 1 103 ? 1.690 12.363 -2.805 1.00 98.75 103 GLY A N 1
ATOM 760 C CA . GLY A 1 103 ? 0.513 11.934 -3.563 1.00 98.75 103 GLY A CA 1
ATOM 761 C C . GLY A 1 103 ? 0.403 10.411 -3.637 1.00 98.75 103 GLY A C 1
ATOM 762 O O . GLY A 1 103 ? 0.851 9.781 -4.592 1.00 98.75 103 GLY A O 1
ATOM 763 N N . LEU A 1 104 ? -0.225 9.810 -2.627 1.00 98.94 104 LEU A N 1
ATOM 764 C CA . LEU A 1 104 ? -0.508 8.373 -2.574 1.00 98.94 104 LEU A CA 1
ATOM 765 C C . LEU A 1 104 ? -1.978 8.152 -2.239 1.00 98.94 104 LEU A C 1
ATOM 767 O O . LEU A 1 104 ? -2.482 8.702 -1.265 1.00 98.94 104 LEU A O 1
ATOM 771 N N . THR A 1 105 ? -2.655 7.305 -3.006 1.00 98.94 105 THR A N 1
ATOM 772 C CA . THR A 1 105 ? -3.998 6.817 -2.679 1.00 98.94 105 THR A CA 1
ATOM 773 C C . THR A 1 105 ? -3.970 5.308 -2.491 1.00 98.94 105 THR A C 1
ATOM 775 O O . THR A 1 105 ? -3.574 4.583 -3.398 1.00 98.94 105 THR A O 1
ATOM 778 N N . ILE A 1 106 ? -4.427 4.836 -1.333 1.00 98.94 106 ILE A N 1
ATOM 779 C CA . ILE A 1 106 ? -4.655 3.424 -1.017 1.00 98.94 106 ILE A CA 1
ATOM 780 C C . ILE A 1 106 ? -6.153 3.236 -0.804 1.00 98.94 106 ILE A C 1
ATOM 782 O O . ILE A 1 106 ? -6.697 3.707 0.198 1.00 98.94 106 ILE A O 1
ATOM 786 N N . ALA A 1 107 ? -6.833 2.573 -1.738 1.00 98.94 107 ALA A N 1
ATOM 787 C CA . ALA A 1 107 ? -8.290 2.527 -1.737 1.00 98.94 107 ALA A CA 1
ATOM 788 C C . ALA A 1 107 ? -8.891 1.146 -2.003 1.00 98.94 107 ALA A C 1
ATOM 790 O O . ALA A 1 107 ? -8.415 0.387 -2.845 1.00 98.94 107 ALA A O 1
ATOM 791 N N . CYS A 1 108 ? -10.025 0.858 -1.361 1.00 98.88 108 CYS A N 1
ATOM 792 C CA . CYS A 1 108 ? -10.880 -0.294 -1.675 1.00 98.88 108 CYS A CA 1
ATOM 793 C C . CYS A 1 108 ? -10.155 -1.654 -1.711 1.00 98.88 108 CYS A C 1
ATOM 795 O O . CYS A 1 108 ? -10.591 -2.538 -2.446 1.00 98.88 108 CYS A O 1
ATOM 797 N N . SER A 1 109 ? -9.047 -1.806 -0.985 1.00 98.94 109 SER A N 1
ATOM 798 C CA . SER A 1 109 ? -8.209 -3.009 -0.984 1.00 98.94 109 SER A CA 1
ATOM 799 C C . SER A 1 109 ? -8.416 -3.822 0.292 1.00 98.94 109 SER A C 1
ATOM 801 O O . SER A 1 109 ? -8.899 -3.306 1.302 1.00 98.94 109 SER A O 1
ATOM 803 N N . VAL A 1 110 ? -8.055 -5.100 0.245 1.00 98.94 110 VAL A N 1
ATOM 804 C CA . VAL A 1 110 ? -8.087 -6.004 1.396 1.00 98.94 110 VAL A CA 1
ATOM 805 C C . VAL A 1 110 ? -6.656 -6.351 1.777 1.00 98.94 110 VAL A C 1
ATOM 807 O O . VAL A 1 110 ? -5.892 -6.842 0.953 1.00 98.94 110 VAL A O 1
ATOM 810 N N . TYR A 1 111 ? -6.319 -6.094 3.032 1.00 98.88 111 TYR A N 1
ATOM 811 C CA . TYR A 1 111 ? -5.058 -6.428 3.668 1.00 98.88 111 TYR A CA 1
ATOM 812 C C . TYR A 1 111 ? -5.343 -7.510 4.700 1.00 98.88 111 TYR A C 1
ATOM 814 O O . TYR A 1 111 ? -5.946 -7.224 5.731 1.00 98.88 111 TYR A O 1
ATOM 822 N N . ASP A 1 112 ? -4.925 -8.737 4.425 1.00 98.62 112 ASP A N 1
ATOM 823 C CA . ASP A 1 112 ? -5.184 -9.905 5.259 1.00 98.62 112 ASP A CA 1
ATOM 824 C C . ASP A 1 112 ? -3.867 -10.487 5.777 1.00 98.62 112 ASP A C 1
ATOM 826 O O . ASP A 1 112 ? -3.155 -11.223 5.093 1.00 98.62 112 ASP A O 1
ATOM 830 N N . GLY A 1 113 ? -3.513 -10.114 7.005 1.00 97.69 113 GLY A N 1
ATOM 831 C CA . GLY A 1 113 ? -2.334 -10.640 7.684 1.00 97.69 113 GLY A CA 1
ATOM 832 C C . GLY A 1 113 ? -2.524 -12.059 8.232 1.00 97.69 113 GLY A C 1
ATOM 833 O O . GLY A 1 113 ? -1.536 -12.695 8.601 1.00 97.69 113 GLY A O 1
ATOM 834 N N . GLY A 1 114 ? -3.763 -12.565 8.296 1.00 97.38 114 GLY A N 1
ATOM 835 C CA . GLY A 1 114 ? -4.106 -13.763 9.060 1.00 97.38 114 GLY A CA 1
ATOM 836 C C . GLY A 1 114 ? -3.938 -13.580 10.581 1.00 97.38 114 GLY A C 1
ATOM 837 O O . GLY A 1 114 ? -3.959 -12.451 11.081 1.00 97.38 114 GLY A O 1
ATOM 838 N N . PRO A 1 115 ? -3.791 -14.683 11.346 1.00 97.00 115 PRO A N 1
ATOM 839 C CA . PRO A 1 115 ? -3.473 -14.628 12.772 1.00 97.00 115 PRO A CA 1
ATOM 840 C C . PRO A 1 115 ? -2.159 -13.892 13.032 1.00 97.00 115 PRO A C 1
ATOM 842 O O . PRO A 1 115 ? -1.176 -14.075 12.306 1.00 97.00 115 PRO A O 1
ATOM 845 N N . TYR A 1 116 ? -2.122 -13.097 14.097 1.00 97.00 116 TYR A N 1
ATOM 846 C CA . TYR A 1 116 ? -0.953 -12.307 14.429 1.00 97.00 116 TYR A CA 1
ATOM 847 C C . TYR A 1 116 ? 0.254 -13.191 14.760 1.00 97.00 116 TYR A C 1
ATOM 849 O O . TYR A 1 116 ? 0.172 -14.222 15.432 1.00 97.00 116 TYR A O 1
ATOM 857 N N . ARG A 1 117 ? 1.419 -12.720 14.325 1.00 95.31 117 ARG A N 1
ATOM 858 C CA . ARG A 1 117 ? 2.741 -13.171 14.762 1.00 95.31 117 ARG A CA 1
ATOM 859 C C . ARG A 1 117 ? 3.673 -11.968 14.781 1.00 95.31 117 ARG A C 1
ATOM 861 O O . ARG A 1 117 ? 3.431 -11.000 14.068 1.00 95.31 117 ARG A O 1
ATOM 868 N N . SER A 1 118 ? 4.759 -12.049 15.546 1.00 95.88 118 SER A N 1
ATOM 869 C CA . SER A 1 118 ? 5.637 -10.907 15.847 1.00 95.88 118 SER A CA 1
ATOM 870 C C . SER A 1 118 ? 6.261 -10.211 14.633 1.00 95.88 118 SER A C 1
ATOM 872 O O . SER A 1 118 ? 6.728 -9.087 14.765 1.00 95.88 118 SER A O 1
ATOM 874 N N . GLN A 1 119 ? 6.303 -10.867 13.472 1.00 97.38 119 GLN A N 1
ATOM 875 C CA . GLN A 1 119 ? 6.792 -10.274 12.227 1.00 97.38 119 GLN A CA 1
ATOM 876 C C . GLN A 1 119 ? 5.766 -9.347 11.554 1.00 97.38 119 GLN A C 1
ATOM 878 O O . GLN A 1 119 ? 6.151 -8.554 10.706 1.00 97.38 119 GLN A O 1
ATOM 883 N N . LEU A 1 120 ? 4.470 -9.456 11.867 1.00 97.81 120 LEU A N 1
ATOM 884 C CA . LEU A 1 120 ? 3.425 -8.652 11.226 1.00 97.81 120 LEU A CA 1
ATOM 885 C C . LEU A 1 120 ? 3.335 -7.286 11.902 1.00 97.81 120 LEU A C 1
ATOM 887 O O . LEU A 1 120 ? 2.671 -7.141 12.926 1.00 97.81 120 LEU A O 1
ATOM 891 N N . ASN A 1 121 ? 3.998 -6.292 11.322 1.00 98.00 121 ASN A N 1
ATOM 892 C CA . ASN A 1 121 ? 4.083 -4.963 11.906 1.00 98.00 121 ASN A CA 1
ATOM 893 C C . ASN A 1 121 ? 2.807 -4.164 11.628 1.00 98.00 121 ASN A C 1
ATOM 895 O O . ASN A 1 121 ? 1.992 -3.998 12.541 1.00 98.00 121 ASN A O 1
ATOM 899 N N . ALA A 1 122 ? 2.586 -3.739 10.380 1.00 98.38 122 ALA A N 1
ATOM 900 C CA . ALA A 1 122 ? 1.403 -2.965 10.038 1.00 98.38 122 ALA A CA 1
ATOM 901 C C . ALA A 1 122 ? 0.729 -3.350 8.720 1.00 98.38 122 ALA A C 1
ATOM 903 O O . ALA A 1 122 ? 1.363 -3.836 7.788 1.00 98.38 122 ALA A O 1
ATOM 904 N N . ALA A 1 123 ? -0.579 -3.099 8.605 1.00 98.69 123 ALA A N 1
ATOM 905 C CA . ALA A 1 123 ? -1.232 -3.242 7.302 1.00 98.69 123 ALA A CA 1
ATOM 906 C C . ALA A 1 123 ? -0.746 -2.135 6.357 1.00 98.69 123 ALA A C 1
ATOM 908 O O . ALA A 1 123 ? -0.387 -2.412 5.215 1.00 98.69 123 ALA A O 1
ATOM 909 N N . ILE A 1 124 ? -0.683 -0.894 6.849 1.00 98.81 124 ILE A N 1
ATOM 910 C CA . ILE A 1 124 ? -0.110 0.252 6.138 1.00 98.81 124 ILE A CA 1
ATOM 911 C C . ILE A 1 124 ? 0.835 0.998 7.082 1.00 98.81 124 ILE A C 1
ATOM 913 O O . ILE A 1 124 ? 0.395 1.487 8.126 1.00 98.81 124 ILE A O 1
ATOM 917 N N . TYR A 1 125 ? 2.104 1.124 6.692 1.00 98.69 125 TYR A N 1
ATOM 918 C CA . TYR A 1 125 ? 3.133 1.866 7.416 1.00 98.69 125 TYR A CA 1
ATOM 919 C C . TYR A 1 125 ? 3.672 3.030 6.578 1.00 98.69 125 TYR A C 1
ATOM 921 O O . TYR A 1 125 ? 4.234 2.833 5.504 1.00 98.69 125 TYR A O 1
ATOM 929 N N . LEU A 1 126 ? 3.503 4.252 7.082 1.00 98.56 126 LEU A N 1
ATOM 930 C CA . LEU A 1 126 ? 4.118 5.467 6.554 1.00 98.56 126 LEU A CA 1
ATOM 931 C C . LEU A 1 126 ? 5.346 5.797 7.418 1.00 98.56 126 LEU A C 1
ATOM 933 O O . LEU A 1 126 ? 5.173 6.344 8.503 1.00 98.56 126 LEU A O 1
ATOM 937 N N . GLU A 1 127 ? 6.552 5.454 6.963 1.00 98.00 127 GLU A N 1
ATOM 938 C CA . GLU A 1 127 ? 7.822 5.618 7.697 1.00 98.00 127 GLU A CA 1
ATOM 939 C C . GLU A 1 127 ? 8.499 6.972 7.407 1.00 98.00 127 GLU A C 1
ATOM 941 O O . GLU A 1 127 ? 8.442 7.473 6.277 1.00 98.00 127 GLU A O 1
ATOM 946 N N . ASP A 1 128 ? 9.213 7.527 8.398 1.00 96.56 128 ASP A N 1
ATOM 947 C CA . ASP A 1 128 ? 9.939 8.806 8.332 1.00 96.56 128 ASP A CA 1
ATOM 948 C C . ASP A 1 128 ? 11.259 8.629 7.585 1.00 96.56 128 ASP A C 1
ATOM 950 O O . ASP A 1 128 ? 12.361 8.737 8.129 1.00 96.56 128 ASP A O 1
ATOM 954 N N . ALA A 1 129 ? 11.145 8.270 6.318 1.00 97.06 129 ALA A N 1
ATOM 955 C CA . ALA A 1 129 ? 12.270 7.928 5.481 1.00 97.06 129 ALA A CA 1
ATOM 956 C C . ALA A 1 129 ? 12.180 8.654 4.142 1.00 97.06 129 ALA A C 1
ATOM 958 O O . ALA A 1 129 ? 11.114 9.068 3.685 1.00 97.06 129 ALA A O 1
ATOM 959 N N . ASN A 1 130 ? 13.343 8.833 3.515 1.00 97.69 130 ASN A N 1
ATOM 960 C CA . ASN A 1 130 ? 13.469 9.311 2.138 1.00 97.69 130 ASN A CA 1
ATOM 961 C C . ASN A 1 130 ? 12.717 10.627 1.822 1.00 97.69 130 ASN A C 1
ATOM 963 O O . ASN A 1 130 ? 12.217 10.820 0.716 1.00 97.69 130 ASN A O 1
ATOM 967 N N . GLY A 1 131 ? 12.674 11.555 2.783 1.00 94.88 131 GLY A N 1
ATOM 968 C CA . GLY A 1 131 ? 12.005 12.855 2.640 1.00 94.88 131 GLY A CA 1
ATOM 969 C C . GLY A 1 131 ? 10.584 12.909 3.207 1.00 94.88 131 GLY A C 1
ATOM 970 O O . GLY A 1 131 ? 9.989 13.986 3.195 1.00 94.88 131 GLY A O 1
ATOM 971 N N . GLY A 1 132 ? 10.080 11.796 3.746 1.00 96.44 132 GLY A N 1
ATOM 972 C CA . GLY A 1 132 ? 8.797 11.710 4.436 1.00 96.44 132 GLY A CA 1
ATOM 973 C C . GLY A 1 132 ? 7.600 11.584 3.495 1.00 96.44 132 GLY A C 1
ATOM 974 O O . GLY A 1 132 ? 7.713 11.663 2.272 1.00 96.44 132 GLY A O 1
ATOM 975 N N . ASN A 1 133 ? 6.427 11.372 4.088 1.00 98.44 133 ASN A N 1
ATOM 976 C CA . ASN A 1 133 ? 5.199 11.072 3.354 1.00 98.44 133 ASN A CA 1
ATOM 977 C C . ASN A 1 133 ? 4.251 12.280 3.378 1.00 98.44 133 ASN A C 1
ATOM 979 O O . ASN A 1 133 ? 3.920 12.779 4.461 1.00 98.44 133 ASN A O 1
ATOM 983 N N . SER A 1 134 ? 3.767 12.727 2.220 1.00 98.50 134 SER A N 1
ATOM 984 C CA . SER A 1 134 ? 2.804 13.825 2.093 1.00 98.50 134 SER A CA 1
ATOM 985 C C . SER A 1 134 ? 1.647 13.496 1.157 1.00 98.50 134 SER A C 1
ATOM 987 O O . SER A 1 134 ? 1.787 12.727 0.207 1.00 98.50 134 SER A O 1
ATOM 989 N N . ASN A 1 135 ? 0.495 14.124 1.412 1.00 98.56 135 ASN A N 1
ATOM 990 C CA . ASN A 1 135 ? -0.691 14.032 0.555 1.00 98.56 135 ASN A CA 1
ATOM 991 C C . ASN A 1 135 ? -1.151 12.574 0.361 1.00 98.56 135 ASN A C 1
ATOM 993 O O . ASN A 1 135 ? -1.328 12.099 -0.762 1.00 98.56 135 ASN A O 1
ATOM 997 N N . VAL A 1 136 ? -1.314 11.856 1.475 1.00 98.75 136 VAL A N 1
ATOM 998 C CA . VAL A 1 136 ? -1.697 10.440 1.483 1.00 98.75 136 VAL A CA 1
ATOM 999 C C . VAL A 1 136 ? -3.186 10.292 1.790 1.00 98.75 136 VAL A C 1
ATOM 1001 O O . VAL A 1 136 ? -3.703 10.868 2.745 1.00 98.75 136 VAL A O 1
ATOM 1004 N N . THR A 1 137 ? -3.890 9.485 1.004 1.00 98.81 137 THR A N 1
ATOM 1005 C CA . THR A 1 137 ? -5.284 9.100 1.243 1.00 98.81 137 THR A CA 1
ATOM 1006 C C . THR A 1 137 ? -5.370 7.591 1.422 1.00 98.81 137 THR A C 1
ATOM 1008 O O . THR A 1 137 ? -4.970 6.837 0.542 1.00 98.81 137 THR A O 1
ATOM 1011 N N . ILE A 1 138 ? -5.916 7.146 2.550 1.00 98.75 138 ILE A N 1
ATOM 1012 C CA . ILE A 1 138 ? -6.162 5.740 2.876 1.00 98.75 138 ILE A CA 1
ATOM 1013 C C . ILE A 1 138 ? -7.662 5.580 3.102 1.00 98.75 138 ILE A C 1
ATOM 1015 O O . ILE A 1 138 ? -8.195 6.038 4.117 1.00 98.75 138 ILE A O 1
ATOM 1019 N N . GLU A 1 139 ? -8.370 4.952 2.167 1.00 98.81 139 GLU A N 1
ATOM 1020 C CA . GLU A 1 139 ? -9.828 4.921 2.224 1.00 98.81 139 GLU A CA 1
ATOM 1021 C C . GLU A 1 139 ? -10.495 3.600 1.844 1.00 98.81 139 GLU A C 1
ATOM 1023 O O . GLU A 1 139 ? -10.140 2.935 0.875 1.00 98.81 139 GLU A O 1
ATOM 1028 N N . ARG A 1 140 ? -11.564 3.258 2.571 1.00 98.81 140 ARG A N 1
ATOM 1029 C CA . ARG A 1 140 ? -12.439 2.114 2.255 1.00 98.81 140 ARG A CA 1
ATOM 1030 C C . ARG A 1 140 ? -11.700 0.779 2.112 1.00 98.81 140 ARG A C 1
ATOM 1032 O O . ARG A 1 140 ? -12.132 -0.075 1.343 1.00 98.81 140 ARG A O 1
ATOM 1039 N N . ASN A 1 141 ? -10.601 0.595 2.834 1.00 98.94 141 ASN A N 1
ATOM 1040 C CA . ASN A 1 141 ? -9.867 -0.666 2.868 1.00 98.94 141 ASN A CA 1
ATOM 1041 C C . ASN A 1 141 ? -10.393 -1.578 3.978 1.00 98.94 141 ASN A C 1
ATOM 1043 O O . ASN A 1 141 ? -10.961 -1.101 4.961 1.00 98.94 141 ASN A O 1
ATOM 1047 N N . TRP A 1 142 ? -10.150 -2.877 3.842 1.00 98.88 142 TRP A N 1
ATOM 1048 C CA . TRP A 1 142 ? -10.242 -3.845 4.931 1.00 98.88 142 TRP A CA 1
ATOM 1049 C C . TRP A 1 142 ? -8.838 -4.122 5.445 1.00 98.88 142 TRP A C 1
ATOM 1051 O O . TRP A 1 142 ? -7.998 -4.597 4.688 1.00 98.88 142 TRP A O 1
ATOM 1061 N N . LEU A 1 143 ? -8.585 -3.809 6.710 1.00 98.75 143 LEU A N 1
ATOM 1062 C CA . LEU A 1 143 ? -7.289 -3.949 7.364 1.00 98.75 143 LEU A CA 1
ATOM 1063 C C . LEU A 1 143 ? -7.434 -5.004 8.461 1.00 98.75 143 LEU A C 1
ATOM 1065 O O . LEU A 1 143 ? -7.983 -4.728 9.532 1.00 98.75 143 LEU A O 1
ATOM 1069 N N . LEU A 1 144 ? -7.042 -6.232 8.129 1.00 98.50 144 LEU A N 1
ATOM 1070 C CA . LEU A 1 144 ? -7.362 -7.435 8.886 1.00 98.50 144 LEU A CA 1
ATOM 1071 C C . LEU A 1 144 ? -6.083 -8.106 9.392 1.00 98.50 144 LEU A C 1
ATOM 1073 O O . LEU A 1 144 ? -5.209 -8.469 8.606 1.00 98.50 144 LEU A O 1
ATOM 1077 N N . GLY A 1 145 ? -5.990 -8.290 10.707 1.00 94.88 145 GLY A N 1
ATOM 1078 C CA . GLY A 1 145 ? -4.763 -8.757 11.361 1.00 94.88 145 GLY A CA 1
ATOM 1079 C C . GLY A 1 145 ? -3.754 -7.621 11.540 1.00 94.88 145 GLY A C 1
ATOM 1080 O O . GLY A 1 145 ? -4.127 -6.459 11.423 1.00 94.88 145 GLY A O 1
ATOM 1081 N N . TYR A 1 146 ? -2.483 -7.955 11.776 1.00 98.12 146 TYR A N 1
ATOM 1082 C CA . TYR A 1 146 ? -1.352 -7.038 12.028 1.00 98.12 146 TYR A CA 1
ATOM 1083 C C . TYR A 1 146 ? -1.205 -6.523 13.464 1.00 98.12 146 TYR A C 1
ATOM 1085 O O . TYR A 1 146 ? -2.135 -6.495 14.266 1.00 98.12 146 TYR A O 1
ATOM 1093 N N . GLY A 1 147 ? 0.012 -6.091 13.786 1.00 97.88 147 GLY A N 1
ATOM 1094 C CA . GLY A 1 147 ? 0.296 -5.361 15.009 1.00 97.88 147 GLY A CA 1
ATOM 1095 C C . GLY A 1 147 ? -0.502 -4.064 15.108 1.00 97.88 147 GLY A C 1
ATOM 1096 O O . GLY A 1 147 ? -1.243 -3.867 16.073 1.00 97.88 147 GLY A O 1
ATOM 1097 N N . PHE A 1 148 ? -0.376 -3.227 14.076 1.00 97.94 148 PHE A N 1
ATOM 1098 C CA . PHE A 1 148 ? -1.157 -2.008 13.872 1.00 97.94 148 PHE A CA 1
ATOM 1099 C C . PHE A 1 148 ? -1.775 -1.987 12.466 1.00 97.9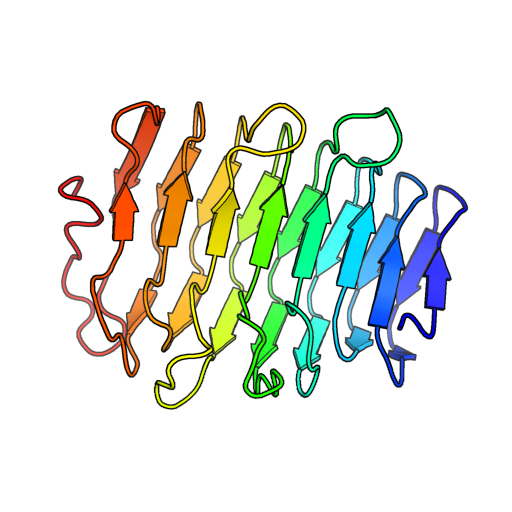4 148 PHE A C 1
ATOM 1101 O O . PHE A 1 148 ? -1.048 -1.985 11.479 1.00 97.94 148 PHE A O 1
ATOM 1108 N N . PRO A 1 149 ? -3.099 -1.887 12.300 1.00 98.06 149 PRO A N 1
ATOM 1109 C CA . PRO A 1 149 ? -3.693 -1.653 10.984 1.00 98.06 149 PRO A CA 1
ATOM 1110 C C . PRO A 1 149 ? -3.128 -0.410 10.281 1.00 98.06 149 PRO A C 1
ATOM 1112 O O . PRO A 1 149 ? -2.842 -0.453 9.088 1.00 98.06 149 PRO A O 1
ATOM 1115 N N . ILE A 1 150 ? -2.927 0.684 11.018 1.00 98.00 150 ILE A N 1
ATOM 1116 C CA . ILE A 1 150 ? -2.388 1.943 10.493 1.00 98.00 150 ILE A CA 1
ATOM 1117 C C . ILE A 1 150 ? -1.203 2.396 11.347 1.00 98.00 150 ILE A C 1
ATOM 1119 O O . ILE A 1 150 ? -1.344 2.612 12.547 1.00 98.00 150 ILE A O 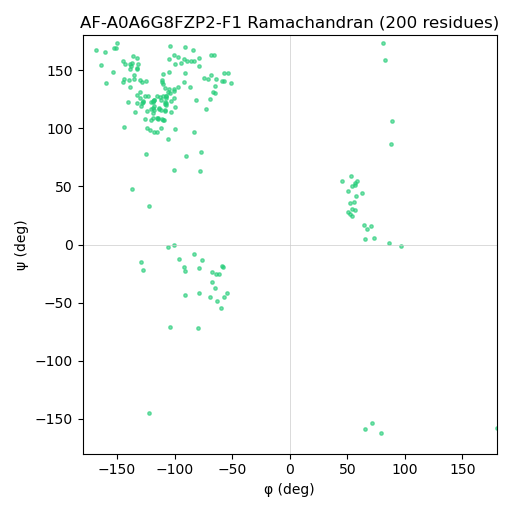1
ATOM 1123 N N . PHE A 1 151 ? -0.045 2.605 10.730 1.00 97.81 151 PHE A N 1
ATOM 1124 C CA . PHE A 1 151 ? 1.147 3.124 11.397 1.00 97.81 151 PHE A CA 1
ATOM 1125 C C . PHE A 1 151 ? 1.611 4.389 10.663 1.00 97.81 151 PHE A C 1
ATOM 1127 O O . PHE A 1 151 ? 1.987 4.330 9.495 1.00 97.81 151 PHE A O 1
ATOM 1134 N N . ILE A 1 152 ? 1.551 5.551 11.322 1.00 96.62 152 ILE A N 1
ATOM 1135 C CA . ILE A 1 152 ? 1.887 6.852 10.722 1.00 96.62 152 ILE A CA 1
ATOM 1136 C C . ILE A 1 152 ? 3.067 7.475 11.467 1.00 96.62 152 ILE A C 1
ATOM 1138 O O . ILE A 1 152 ? 2.919 7.879 12.621 1.00 96.62 152 ILE A O 1
ATOM 1142 N N . ASP A 1 153 ? 4.216 7.608 10.804 1.00 94.88 153 ASP A N 1
ATOM 1143 C CA . ASP A 1 153 ? 5.468 8.019 11.438 1.00 94.88 153 ASP A CA 1
ATOM 1144 C C . ASP A 1 153 ? 6.354 8.914 10.562 1.00 94.88 153 ASP A C 1
ATOM 1146 O O . ASP A 1 153 ? 7.058 8.417 9.707 1.00 94.88 153 ASP A O 1
ATOM 1150 N N . PRO A 1 154 ? 6.354 10.235 10.791 1.00 94.69 154 PRO A N 1
ATOM 1151 C CA . PRO A 1 154 ? 5.174 11.041 10.599 1.00 94.69 154 PRO A CA 1
ATOM 1152 C C . PRO A 1 154 ? 4.771 11.157 9.117 1.00 94.69 154 PRO A C 1
ATOM 1154 O O . PRO A 1 154 ? 5.555 10.981 8.185 1.00 94.69 154 PRO A O 1
ATOM 1157 N N . SER A 1 155 ? 3.525 11.567 8.893 1.00 95.88 155 SER A N 1
ATOM 1158 C CA . SER A 1 155 ? 3.050 11.972 7.569 1.00 95.88 155 SER A CA 1
ATOM 1159 C C . SER A 1 155 ? 2.292 13.296 7.621 1.00 95.88 155 SER A C 1
ATOM 1161 O O . SER A 1 155 ? 1.684 13.642 8.638 1.00 95.88 155 SER A O 1
ATOM 1163 N N . SER A 1 156 ? 2.332 14.053 6.523 1.00 97.25 156 SER A N 1
ATOM 1164 C CA . SER A 1 156 ? 1.660 15.344 6.390 1.00 97.25 156 SER A CA 1
ATOM 1165 C C . SER A 1 156 ? 0.487 15.306 5.414 1.00 97.25 156 SER A C 1
ATOM 1167 O O . SER A 1 156 ? 0.541 14.651 4.375 1.00 97.25 156 SER A O 1
ATOM 1169 N N . ASN A 1 157 ? -0.585 16.02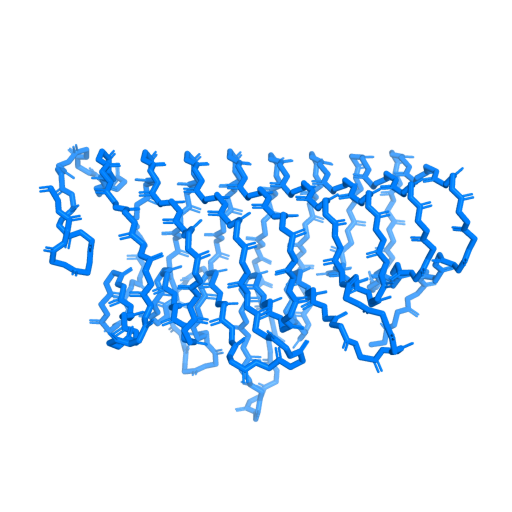5 5.751 1.00 96.88 157 ASN A N 1
ATOM 1170 C CA . ASN A 1 157 ? -1.825 16.047 4.973 1.00 96.88 157 ASN A CA 1
ATOM 1171 C C . ASN A 1 157 ? -2.359 14.634 4.647 1.00 96.88 157 ASN A C 1
ATOM 1173 O O . ASN A 1 157 ? -2.699 14.330 3.504 1.00 96.88 157 ASN A O 1
ATOM 1177 N N . THR A 1 158 ? -2.390 13.757 5.656 1.00 97.25 158 THR A N 1
ATOM 1178 C CA . THR A 1 158 ? -2.911 12.391 5.508 1.00 97.25 158 THR A CA 1
ATOM 1179 C C . THR A 1 158 ? -4.397 12.315 5.845 1.00 97.25 158 THR A C 1
ATOM 1181 O O . THR A 1 158 ? -4.859 12.916 6.811 1.00 97.25 158 THR A O 1
ATOM 1184 N N . THR A 1 159 ? -5.164 11.548 5.077 1.00 97.69 159 THR A N 1
ATOM 1185 C CA . THR A 1 159 ? -6.581 11.277 5.348 1.00 97.69 159 THR A CA 1
ATOM 1186 C C . THR A 1 159 ? -6.819 9.777 5.450 1.00 97.69 159 THR A C 1
ATOM 1188 O O . THR A 1 159 ? -6.461 9.043 4.535 1.00 97.69 159 THR A O 1
ATOM 1191 N N . VAL A 1 160 ? -7.447 9.319 6.536 1.00 98.00 160 VAL A N 1
ATOM 1192 C CA . VAL A 1 160 ? -7.760 7.902 6.782 1.00 98.00 160 VAL A CA 1
ATOM 1193 C C . VAL A 1 160 ? -9.259 7.733 7.010 1.00 98.00 160 VAL A C 1
ATOM 1195 O O . VAL A 1 160 ? -9.761 8.034 8.092 1.00 98.00 160 VAL A O 1
ATOM 1198 N N . THR A 1 161 ? -10.010 7.290 5.999 1.00 98.06 161 THR A N 1
ATOM 1199 C CA . THR A 1 161 ? -11.483 7.349 6.057 1.00 98.06 161 THR A CA 1
ATOM 1200 C C . THR A 1 161 ? -12.208 6.098 5.588 1.00 98.06 161 THR A C 1
ATOM 1202 O O . THR A 1 161 ? -11.839 5.455 4.610 1.00 98.06 161 THR A O 1
ATOM 1205 N N . GLY A 1 162 ? -13.308 5.765 6.264 1.00 98.25 162 GLY A N 1
ATOM 1206 C CA . GLY A 1 162 ? -14.211 4.706 5.809 1.00 98.25 162 GLY A CA 1
ATOM 1207 C C . GLY A 1 162 ? -13.601 3.302 5.785 1.00 98.25 162 GLY A C 1
ATOM 1208 O O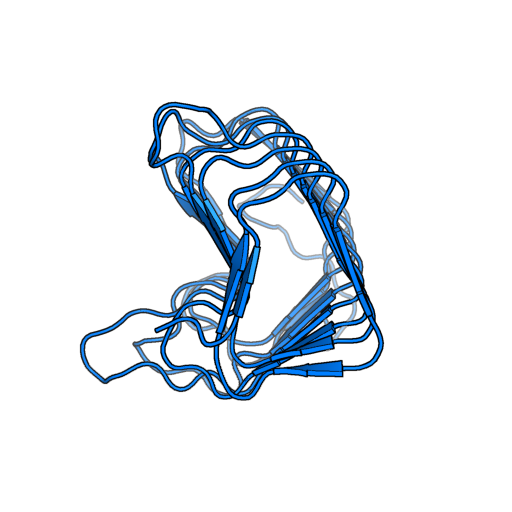 . GLY A 1 162 ? -14.140 2.439 5.097 1.00 98.25 162 GLY A O 1
ATOM 1209 N N . ASN A 1 163 ? -12.476 3.069 6.466 1.00 98.75 163 ASN A N 1
ATOM 1210 C CA . ASN A 1 163 ? -11.819 1.766 6.508 1.00 98.75 163 ASN A CA 1
ATOM 1211 C C . ASN A 1 163 ? -12.524 0.831 7.497 1.00 98.75 163 ASN A C 1
ATOM 1213 O O . ASN A 1 163 ? -13.150 1.265 8.467 1.00 98.75 163 ASN A O 1
ATOM 1217 N N . ARG A 1 164 ? -12.394 -0.469 7.251 1.00 98.69 164 ARG A N 1
ATOM 1218 C CA . ARG A 1 164 ? -12.855 -1.547 8.120 1.00 98.69 164 ARG A CA 1
ATOM 1219 C C . ARG A 1 164 ? -11.660 -2.207 8.783 1.00 98.69 164 ARG A C 1
ATOM 1221 O O . ARG A 1 164 ? -10.773 -2.694 8.092 1.00 98.69 164 ARG A O 1
ATOM 1228 N N . LEU A 1 165 ? -11.637 -2.206 10.111 1.00 98.56 165 LEU A N 1
ATOM 1229 C CA . LEU A 1 165 ? -10.546 -2.756 10.912 1.00 98.56 165 LEU A CA 1
ATOM 1230 C C . LEU A 1 165 ? -11.019 -4.021 11.621 1.00 98.56 165 LEU A C 1
ATOM 1232 O O . LEU A 1 165 ? -12.134 -4.059 12.145 1.00 98.56 165 LEU A O 1
ATOM 1236 N N . GLY A 1 166 ? -10.195 -5.060 11.660 1.00 97.81 166 GLY A N 1
ATOM 1237 C CA . GLY A 1 166 ? -10.574 -6.304 12.322 1.00 97.81 166 GLY A CA 1
ATOM 1238 C C . GLY A 1 166 ? -9.504 -7.381 12.254 1.00 97.81 166 GLY A C 1
ATOM 1239 O O . GLY A 1 166 ? -8.327 -7.099 12.060 1.00 97.81 166 GLY A O 1
ATOM 1240 N N . GLY A 1 167 ? -9.928 -8.633 12.418 1.00 97.06 167 GLY A N 1
ATOM 1241 C CA . GLY A 1 167 ? -9.010 -9.765 12.529 1.00 97.06 167 GLY A CA 1
ATOM 1242 C C . GLY A 1 167 ? -8.257 -9.775 13.861 1.00 97.06 167 GLY A C 1
ATOM 1243 O O . GLY A 1 167 ? -8.756 -9.278 14.871 1.00 97.06 167 GLY A O 1
ATOM 1244 N N . ASP A 1 168 ? -7.070 -10.377 13.857 1.00 97.62 168 ASP A N 1
ATOM 1245 C CA . ASP A 1 168 ? -6.216 -10.524 15.038 1.00 97.62 168 ASP A CA 1
ATOM 1246 C C . ASP A 1 168 ? -5.266 -9.322 15.172 1.00 97.62 168 ASP A C 1
ATOM 1248 O O . ASP A 1 168 ? -4.099 -9.385 14.789 1.00 97.62 168 ASP A O 1
ATOM 1252 N N . ILE A 1 169 ? -5.806 -8.187 15.626 1.00 97.69 169 ILE A N 1
ATOM 1253 C CA . ILE A 1 169 ? -5.032 -6.959 15.866 1.00 97.69 169 ILE A CA 1
ATOM 1254 C C . ILE A 1 169 ? -4.346 -7.053 17.227 1.00 97.69 169 ILE A C 1
ATOM 1256 O O . ILE A 1 169 ? -5.019 -7.240 18.242 1.00 97.69 169 ILE A O 1
ATOM 1260 N N . HIS A 1 170 ? -3.020 -6.899 17.262 1.00 97.69 170 HIS A N 1
ATOM 1261 C CA . HIS A 1 170 ? -2.254 -7.197 18.476 1.00 97.69 170 HIS A CA 1
ATOM 1262 C C . HIS A 1 170 ? -2.058 -6.019 19.436 1.00 97.69 170 HIS A C 1
ATOM 1264 O O . HIS A 1 170 ? -2.175 -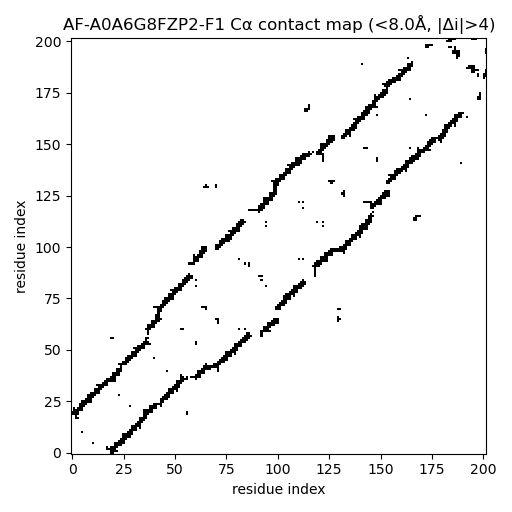6.214 20.647 1.00 97.69 170 HIS A O 1
ATOM 1270 N N . TRP A 1 171 ? -1.734 -4.822 18.936 1.00 95.88 171 TRP A N 1
ATOM 1271 C CA . TRP A 1 171 ? -1.410 -3.680 19.799 1.00 95.88 171 TRP A CA 1
ATOM 1272 C C . TRP A 1 171 ? -2.550 -2.670 19.871 1.00 95.88 171 TRP A C 1
ATOM 1274 O O . TRP A 1 171 ? -3.202 -2.551 20.905 1.00 95.88 171 TRP A O 1
ATOM 1284 N N . ASP A 1 172 ? -2.792 -1.943 18.784 1.00 95.50 172 ASP A N 1
ATOM 1285 C CA . ASP A 1 172 ? -3.883 -0.977 18.675 1.00 95.50 172 ASP A CA 1
ATOM 1286 C C . ASP A 1 172 ? -4.295 -0.843 17.204 1.00 95.50 172 ASP A C 1
ATOM 1288 O O . ASP A 1 172 ? -3.613 -1.299 16.289 1.00 95.50 172 ASP A O 1
ATOM 1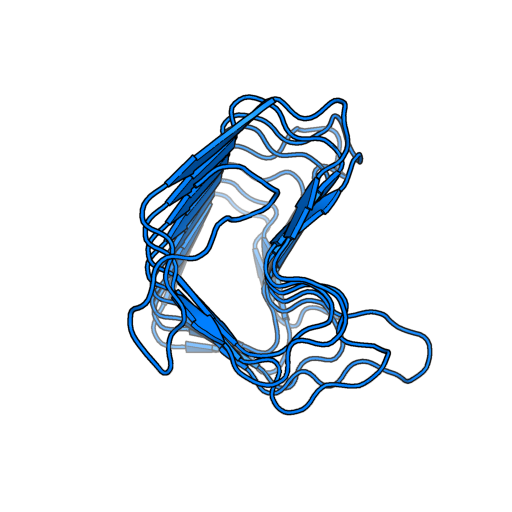292 N N . THR A 1 173 ? -5.415 -0.183 16.961 1.00 95.25 173 THR A N 1
ATOM 1293 C CA . THR A 1 173 ? -5.922 0.160 15.633 1.00 95.25 173 THR A CA 1
ATOM 1294 C C . THR A 1 173 ? -5.015 1.119 14.870 1.00 95.25 173 THR A C 1
ATOM 1296 O O . THR A 1 173 ? -5.055 1.141 13.637 1.00 95.25 173 THR A O 1
ATOM 1299 N N . CYS A 1 174 ? -4.219 1.927 15.577 1.00 95.56 174 CYS A N 1
ATOM 1300 C CA . CYS A 1 174 ? -3.435 2.982 14.961 1.00 95.56 174 CYS A CA 1
ATOM 1301 C C . CYS A 1 174 ? -2.263 3.446 15.840 1.00 95.56 174 CYS A C 1
ATOM 1303 O O . CYS A 1 174 ? -2.427 3.633 17.044 1.00 95.56 174 CYS A O 1
ATOM 1305 N N . TYR A 1 175 ? -1.102 3.685 15.225 1.00 95.06 175 TYR A N 1
ATOM 1306 C CA . TYR A 1 175 ? 0.030 4.381 15.842 1.00 95.06 175 TYR A CA 1
ATOM 1307 C C . TYR A 1 175 ? 0.188 5.784 15.225 1.00 95.06 175 TYR A C 1
ATOM 1309 O O . TYR A 1 175 ? 0.517 5.880 14.037 1.00 95.06 175 TYR A O 1
ATOM 1317 N N . PRO A 1 176 ? -0.010 6.876 15.995 1.00 91.75 176 PRO A N 1
ATOM 1318 C CA . PRO A 1 176 ? 0.198 8.237 15.513 1.00 91.75 176 PRO A CA 1
ATOM 1319 C C . PRO A 1 176 ? 1.513 8.829 16.030 1.00 91.75 176 PRO A C 1
ATOM 1321 O O . PRO A 1 176 ? 1.632 9.160 17.213 1.00 91.75 176 PRO A O 1
ATOM 1324 N N . ASN A 1 177 ? 2.479 9.096 15.148 1.00 92.81 177 ASN A N 1
ATOM 1325 C CA . ASN A 1 177 ? 3.582 9.982 15.513 1.00 92.81 177 ASN A CA 1
ATOM 1326 C C . ASN A 1 177 ? 3.038 11.407 15.760 1.00 92.81 177 ASN A C 1
ATOM 1328 O O . ASN A 1 177 ? 2.353 11.943 14.881 1.00 92.81 177 ASN A O 1
ATOM 1332 N N . PRO A 1 178 ? 3.374 12.062 16.892 1.00 90.50 178 PRO A N 1
ATOM 1333 C CA . PRO A 1 178 ? 2.870 13.394 17.248 1.00 90.50 178 PRO A CA 1
ATOM 1334 C C . PRO A 1 178 ? 3.170 14.519 16.246 1.00 90.50 178 PRO A C 1
ATOM 1336 O O . PRO A 1 178 ? 2.537 15.570 16.302 1.00 90.50 178 PRO A O 1
ATOM 1339 N N . LYS A 1 179 ? 4.149 14.339 15.351 1.00 92.50 179 LYS A N 1
ATOM 1340 C CA . LYS A 1 179 ? 4.482 15.301 14.288 1.00 92.50 179 LYS A CA 1
ATOM 1341 C C . LYS A 1 179 ? 3.593 15.153 13.049 1.00 92.50 179 LYS A C 1
ATOM 1343 O O . LYS A 1 179 ? 3.683 15.977 12.140 1.00 92.50 179 LYS A O 1
ATOM 1348 N N . SER A 1 180 ? 2.765 14.113 12.989 1.00 93.12 180 SER A N 1
ATOM 1349 C CA . SER A 1 180 ? 1.881 13.864 11.854 1.00 93.12 180 SER A CA 1
ATOM 1350 C C . SER A 1 180 ? 0.743 14.873 11.807 1.00 93.12 180 SER A C 1
ATOM 1352 O O . SER A 1 180 ? 0.152 15.220 12.828 1.00 93.12 180 SER A O 1
ATOM 1354 N N . THR A 1 181 ? 0.374 15.291 10.600 1.00 91.56 181 THR A N 1
ATOM 1355 C CA . THR A 1 181 ? -0.873 16.022 10.357 1.00 91.56 181 THR A CA 1
ATOM 1356 C C . THR A 1 181 ? -1.792 15.128 9.543 1.00 91.56 181 THR A C 1
ATOM 1358 O O . THR A 1 181 ? -1.629 14.975 8.332 1.00 91.56 181 THR A O 1
ATOM 1361 N N . PHE A 1 182 ? -2.752 14.501 10.219 1.00 91.38 182 PHE A N 1
ATOM 1362 C CA . PHE A 1 182 ? -3.717 13.627 9.570 1.00 91.38 182 PHE A CA 1
ATOM 1363 C C . PHE A 1 182 ? -5.136 13.867 10.081 1.00 91.38 182 PHE A C 1
ATOM 1365 O O . PHE A 1 182 ? -5.350 14.504 11.112 1.00 91.38 182 PHE A O 1
ATOM 1372 N N . ARG A 1 183 ? -6.109 13.389 9.311 1.00 94.38 183 ARG A N 1
ATOM 1373 C CA . ARG A 1 183 ? -7.531 13.382 9.649 1.00 94.38 183 ARG A CA 1
ATOM 1374 C C . ARG A 1 183 ? -8.047 11.960 9.533 1.00 94.38 183 ARG A C 1
ATOM 1376 O O . ARG A 1 183 ? -7.695 11.256 8.588 1.00 94.38 183 ARG A O 1
ATOM 1383 N N . SER A 1 184 ? -8.913 11.566 10.454 1.00 95.50 184 SER A N 1
ATOM 1384 C CA . SER A 1 184 ? -9.593 10.277 10.424 1.00 95.50 184 SER A CA 1
ATOM 1385 C C . SER A 1 184 ? -11.092 10.468 10.623 1.00 95.50 184 SER A C 1
ATOM 1387 O O . SER A 1 184 ? -11.495 11.343 11.388 1.00 95.50 184 SER A O 1
ATOM 1389 N N . SER A 1 185 ? -11.910 9.691 9.908 1.00 96.81 185 SER A N 1
ATOM 1390 C CA . SER A 1 185 ? -13.358 9.631 10.142 1.00 96.81 185 SER A CA 1
ATOM 1391 C C . SER A 1 185 ? -14.027 8.422 9.483 1.00 96.81 185 SER A C 1
ATOM 1393 O O . SER A 1 185 ? -13.566 7.887 8.471 1.00 96.81 185 SER A O 1
ATOM 1395 N N . GLY A 1 186 ? -15.159 7.990 10.046 1.00 96.94 186 GLY A N 1
ATOM 1396 C CA . GLY A 1 186 ? -16.023 6.970 9.439 1.00 96.94 186 GLY A CA 1
ATOM 1397 C C . GLY A 1 186 ? -15.408 5.570 9.372 1.00 96.94 186 GLY A C 1
ATOM 1398 O O . GLY A 1 186 ? -15.932 4.714 8.661 1.00 96.94 186 GLY A O 1
ATOM 1399 N N . ASN A 1 187 ? -14.304 5.336 10.083 1.00 98.31 187 ASN A N 1
ATOM 1400 C CA . ASN A 1 187 ? -13.691 4.020 10.204 1.00 98.31 187 ASN A CA 1
ATOM 1401 C C . ASN A 1 187 ? -14.532 3.160 11.155 1.00 98.31 187 ASN A C 1
ATOM 1403 O O . ASN A 1 187 ? -15.090 3.659 12.135 1.00 98.31 187 ASN A O 1
ATOM 1407 N N . VAL A 1 188 ? -14.654 1.869 10.860 1.00 98.50 188 VAL A N 1
ATOM 1408 C CA . VAL A 1 188 ? -15.503 0.958 11.634 1.00 98.50 188 VAL A CA 1
ATOM 1409 C C . VAL A 1 188 ? -14.816 -0.372 11.898 1.00 98.50 188 VAL A C 1
ATOM 1411 O O . VAL A 1 188 ? -13.951 -0.812 11.146 1.00 98.50 188 VAL A O 1
ATOM 1414 N N . TRP A 1 189 ? -15.243 -1.048 12.955 1.00 98.38 189 TRP A N 1
ATOM 1415 C CA . TRP A 1 189 ? -14.891 -2.436 13.205 1.00 98.38 189 TRP A CA 1
ATOM 1416 C C . TRP A 1 189 ? -15.580 -3.327 12.175 1.00 98.38 189 TRP A C 1
ATOM 1418 O O . TRP A 1 189 ? -16.807 -3.298 12.075 1.00 98.38 189 TRP A O 1
ATOM 1428 N N . ASP A 1 190 ? -14.829 -4.155 11.456 1.00 98.38 190 ASP A N 1
ATOM 1429 C CA . ASP A 1 190 ? -15.356 -5.032 10.406 1.00 98.38 190 ASP A CA 1
ATOM 1430 C C . ASP A 1 190 ? -16.455 -5.967 10.941 1.00 98.38 190 ASP A C 1
ATOM 1432 O O . ASP A 1 190 ? -17.551 -6.032 10.390 1.00 98.38 190 ASP A O 1
ATOM 1436 N N . ALA A 1 191 ? -16.216 -6.583 12.104 1.00 97.50 191 ALA A N 1
ATOM 1437 C CA . ALA A 1 191 ? -17.130 -7.556 12.699 1.00 97.50 191 ALA A CA 1
ATOM 1438 C C . ALA A 1 191 ? -18.470 -6.968 13.180 1.00 97.50 191 ALA A C 1
ATOM 1440 O O . ALA A 1 191 ? -19.439 -7.707 13.347 1.00 97.50 191 ALA A O 1
ATOM 1441 N N . THR A 1 192 ? -18.537 -5.664 13.471 1.00 98.00 192 THR A N 1
ATOM 1442 C CA . THR A 1 192 ? -19.715 -5.068 14.137 1.00 98.00 192 THR A CA 1
ATOM 1443 C C . THR A 1 192 ? -20.281 -3.835 13.446 1.00 98.00 192 THR A C 1
ATOM 1445 O O . THR A 1 192 ? -21.381 -3.406 13.786 1.00 98.00 192 THR A O 1
ATOM 1448 N N . GLY A 1 193 ? -19.535 -3.222 12.527 1.00 97.69 193 GLY A N 1
ATOM 1449 C CA . GLY A 1 193 ? -19.861 -1.924 11.941 1.00 97.69 193 GLY A CA 1
ATOM 1450 C C . GLY A 1 193 ? -19.824 -0.755 12.932 1.00 97.69 193 GLY A C 1
ATOM 1451 O O . GLY A 1 193 ? -20.178 0.361 12.557 1.00 97.69 193 GLY A O 1
ATOM 1452 N N . LYS A 1 194 ? -19.420 -0.974 14.193 1.00 98.00 194 LYS A N 1
ATOM 1453 C CA . LYS A 1 194 ? -19.288 0.102 15.182 1.00 98.00 194 LYS A CA 1
ATOM 1454 C C . LYS A 1 194 ? -18.136 1.022 14.815 1.00 98.00 194 LYS A C 1
ATOM 1456 O O . LYS A 1 194 ? -17.108 0.557 14.334 1.00 98.00 194 LYS A O 1
ATOM 1461 N N . HIS A 1 195 ? -18.303 2.302 15.119 1.00 97.25 195 HIS A N 1
ATOM 1462 C CA . HIS A 1 195 ? -17.283 3.317 14.903 1.00 97.25 195 HIS A CA 1
ATOM 1463 C C . HIS A 1 195 ? -15.960 2.983 15.617 1.00 97.25 195 HIS A C 1
ATOM 1465 O O . HIS A 1 195 ? -15.974 2.491 16.749 1.00 97.25 195 HIS A O 1
ATOM 1471 N N . VAL A 1 196 ? -14.837 3.269 14.955 1.00 95.81 196 VAL A N 1
ATOM 1472 C CA . VAL A 1 196 ? -13.476 3.175 15.498 1.00 95.81 196 VAL A CA 1
ATOM 1473 C C . VAL A 1 196 ? -12.942 4.584 15.705 1.00 95.81 196 VAL A C 1
ATOM 1475 O O . VAL A 1 196 ? -12.823 5.348 14.750 1.00 95.81 196 VAL A O 1
ATOM 1478 N N . ASP A 1 197 ? -12.594 4.910 16.947 1.00 90.56 197 ASP A N 1
ATOM 1479 C CA . ASP A 1 197 ? -11.852 6.128 17.272 1.00 90.56 197 ASP A CA 1
ATOM 1480 C C . ASP A 1 197 ? -10.368 5.940 16.923 1.00 90.56 197 ASP A C 1
ATOM 1482 O O . ASP A 1 197 ? -9.535 5.573 17.753 1.00 90.56 197 ASP A O 1
ATOM 1486 N N . LEU A 1 198 ? -10.059 6.074 15.636 1.00 91.19 198 LEU A N 1
ATOM 1487 C CA . LEU A 1 198 ? -8.749 5.736 15.101 1.00 91.19 198 LEU A CA 1
ATOM 1488 C C . LEU A 1 198 ? -7.724 6.792 15.531 1.00 91.19 198 LEU A C 1
ATOM 1490 O O . LEU A 1 198 ? -7.823 7.953 15.137 1.00 91.19 198 LEU A O 1
ATOM 1494 N N . CYS A 1 199 ? -6.719 6.385 16.310 1.00 85.56 199 CYS A N 1
ATOM 1495 C CA . CYS A 1 199 ? -5.699 7.290 16.850 1.00 85.56 199 CYS A CA 1
ATOM 1496 C C . CYS A 1 199 ? -6.277 8.461 17.689 1.00 85.56 199 CYS A C 1
ATOM 1498 O O . CYS A 1 199 ? -5.696 9.548 17.727 1.00 85.56 199 CYS A O 1
ATOM 1500 N N . GLY A 1 200 ? -7.426 8.268 18.351 1.00 80.19 200 GLY A N 1
ATOM 1501 C CA . GLY A 1 200 ? -8.108 9.337 19.098 1.00 80.19 200 GLY A CA 1
ATOM 1502 C C . GLY A 1 200 ? -8.747 10.409 18.204 1.00 80.19 200 GLY A C 1
ATOM 1503 O O . GLY A 1 200 ? -9.021 11.520 18.663 1.00 80.19 200 GLY A O 1
ATOM 1504 N N . MET A 1 201 ? -8.911 10.104 16.912 1.00 68.50 201 MET A N 1
ATOM 1505 C CA . MET A 1 201 ? -9.615 10.914 15.929 1.00 68.50 201 MET A CA 1
ATOM 1506 C C . MET A 1 201 ? -10.764 10.092 15.331 1.00 68.50 201 MET A C 1
ATOM 1508 O O . MET A 1 201 ? -10.569 9.281 14.411 1.00 68.50 201 MET A O 1
ATOM 1512 N N . GLY A 1 202 ? -11.966 10.329 15.857 1.00 53.56 202 GLY A N 1
ATOM 1513 C CA . GLY A 1 202 ? -13.180 9.602 15.512 1.00 53.56 202 GLY A CA 1
ATOM 1514 C C . GLY A 1 202 ? -14.428 10.459 15.400 1.00 53.56 202 GLY A C 1
ATOM 1515 O O . GLY A 1 202 ? -14.604 11.369 16.238 1.00 53.56 202 GLY A O 1
#

Foldseek 3Di:
DAPEEAQEECEEDEDEEDAEEYEYNEENYEDYQYEYQAYEYEQYENYEYEPYEHHPHQEARYEYEDDPPHFYEAYEYEHYEQDHHDHDPPAAYEVYEHAGHEHYEHYQYEQADAADDPRFAEPYAFAPHDPGAEDYEAEQYEQADGQEPEEDHDYEAYEHEQYEYYHHHNHDNYHYDPVHDYAYDNYAHNVPSHDDCYVVHD